Protein AF-A0A7R9YC75-F1 (afdb_monomer)

Organism: NCBI:txid172671

Mean predicted aligned error: 11.41 Å

Solvent-accessible surface area (backbone atoms only — not comparable to full-atom values): 13854 Å² total; per-residue (Å²): 70,78,26,67,82,47,51,76,66,57,47,52,54,54,51,49,48,48,62,76,51,27,69,40,56,27,63,79,40,77,77,60,88,86,66,50,81,88,77,42,82,48,92,84,70,52,75,66,56,63,73,49,74,64,83,88,73,60,71,90,67,61,84,71,58,90,50,95,50,34,89,79,36,66,93,61,52,53,49,60,47,50,30,39,30,56,47,51,96,89,59,60,51,40,61,25,49,51,52,44,51,65,68,44,66,83,43,87,59,48,78,44,65,35,40,37,30,36,39,41,81,79,41,74,63,54,53,52,43,44,70,63,32,94,57,49,88,35,50,44,78,34,59,56,78,41,79,75,55,93,96,41,34,50,52,49,58,51,41,45,54,51,51,37,54,51,49,44,50,52,52,51,51,50,50,52,53,45,53,72,41,49,67,42,74,78,46,64,79,86,72,53,53,77,90,74,46,67,93,64,69,90,83,53,74,60,71,68,39,54,51,52,52,51,40,55,56,28,51,78,67,77,38,86,76,75,96,79,82,132

Structure (mmCIF, N/CA/C/O backbone):
data_AF-A0A7R9YC75-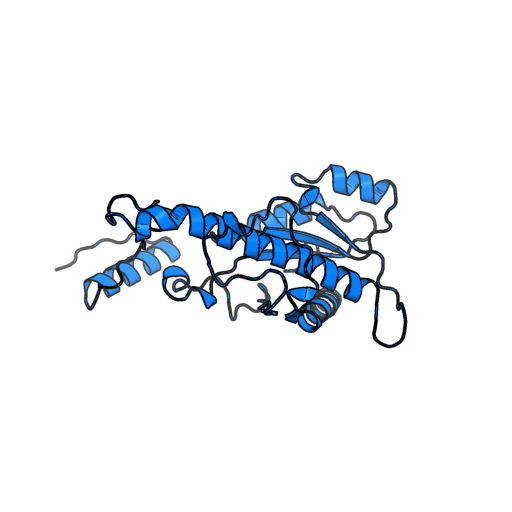F1
#
_entry.id   AF-A0A7R9YC75-F1
#
loop_
_atom_site.group_PDB
_atom_site.id
_atom_site.type_symbol
_atom_site.label_atom_id
_atom_site.label_alt_id
_atom_site.label_comp_id
_atom_site.label_asym_id
_atom_site.label_entity_id
_atom_site.label_seq_id
_atom_site.pdbx_PDB_ins_code
_atom_site.Cartn_x
_atom_site.Cartn_y
_atom_site.Cartn_z
_atom_site.occupancy
_atom_site.B_iso_or_equiv
_atom_site.auth_seq_id
_atom_site.auth_comp_id
_atom_site.auth_asym_id
_atom_site.auth_atom_id
_atom_site.pdbx_PDB_model_num
ATOM 1 N N . MET A 1 1 ? 1.457 -8.381 -5.055 1.00 90.75 1 MET A N 1
ATOM 2 C CA . MET A 1 1 ? 1.018 -9.241 -6.175 1.00 90.75 1 MET A CA 1
ATOM 3 C C . MET A 1 1 ? 1.609 -8.716 -7.475 1.00 90.75 1 MET A C 1
ATOM 5 O O . MET A 1 1 ? 1.699 -7.501 -7.605 1.00 90.75 1 MET A O 1
ATOM 9 N N . PRO A 1 2 ? 2.033 -9.576 -8.409 1.00 92.69 2 PRO A N 1
ATOM 10 C CA . PRO A 1 2 ? 2.518 -9.130 -9.712 1.00 92.69 2 PRO A CA 1
ATOM 11 C C . PRO A 1 2 ? 1.358 -8.679 -10.609 1.00 92.69 2 PRO A C 1
ATOM 13 O O . PRO A 1 2 ? 0.322 -9.349 -10.644 1.00 92.69 2 PRO A O 1
ATOM 16 N N . VAL A 1 3 ? 1.544 -7.574 -11.332 1.00 92.44 3 VAL A N 1
ATOM 17 C CA . VAL A 1 3 ? 0.601 -7.043 -12.336 1.00 92.44 3 VAL A CA 1
ATOM 18 C C . VAL A 1 3 ? 1.352 -6.629 -13.605 1.00 92.44 3 VAL A C 1
ATOM 20 O O . VAL A 1 3 ? 2.572 -6.441 -13.566 1.00 92.44 3 VAL A O 1
ATOM 23 N N . GLY A 1 4 ? 0.651 -6.546 -14.739 1.00 87.81 4 GLY A N 1
ATOM 24 C CA . GLY A 1 4 ? 1.214 -6.067 -16.013 1.00 87.81 4 GLY A CA 1
ATOM 25 C C . GLY A 1 4 ? 2.420 -6.867 -16.531 1.00 87.81 4 GLY A C 1
ATOM 26 O O . GLY A 1 4 ? 3.360 -6.309 -17.090 1.00 87.81 4 GLY A O 1
ATOM 27 N N . GLY A 1 5 ? 2.427 -8.188 -16.319 1.00 85.88 5 GLY A N 1
ATOM 28 C CA . GLY A 1 5 ? 3.396 -9.091 -16.958 1.00 85.88 5 GLY A CA 1
ATOM 29 C C . GLY A 1 5 ? 4.819 -9.086 -16.380 1.00 85.88 5 GLY A C 1
ATOM 30 O O . GLY A 1 5 ? 5.760 -9.500 -17.059 1.00 85.88 5 GLY A O 1
ATOM 31 N N . ILE A 1 6 ? 5.010 -8.651 -15.131 1.00 89.81 6 ILE A N 1
ATOM 32 C CA . ILE A 1 6 ? 6.310 -8.745 -14.447 1.00 89.81 6 ILE A CA 1
ATOM 33 C C . ILE A 1 6 ? 6.834 -10.195 -14.379 1.00 89.81 6 ILE A C 1
ATOM 35 O O . ILE A 1 6 ? 6.096 -11.142 -14.098 1.00 89.81 6 ILE A O 1
ATOM 39 N N . SER A 1 7 ? 8.143 -10.378 -14.596 1.00 90.75 7 SER A N 1
ATOM 40 C CA . SER A 1 7 ? 8.760 -11.704 -14.517 1.00 90.75 7 SER A CA 1
ATOM 41 C C . SER A 1 7 ? 8.740 -12.248 -13.074 1.00 90.75 7 SER A C 1
ATOM 43 O O . SER A 1 7 ? 8.963 -11.492 -12.124 1.00 90.75 7 SER A O 1
ATOM 45 N N . PRO A 1 8 ? 8.574 -13.569 -12.857 1.00 90.44 8 PRO A N 1
ATOM 46 C CA . PRO A 1 8 ? 8.603 -14.147 -11.508 1.00 90.44 8 PRO A CA 1
ATOM 47 C C . PRO A 1 8 ? 9.930 -13.939 -10.764 1.00 90.44 8 PRO A C 1
ATOM 49 O O . PRO A 1 8 ? 9.984 -14.034 -9.538 1.00 90.44 8 PRO A O 1
ATOM 52 N N . LYS A 1 9 ? 11.033 -13.719 -11.490 1.00 90.62 9 LYS A N 1
ATOM 53 C CA . LYS A 1 9 ? 12.342 -13.421 -10.898 1.00 90.62 9 LYS A CA 1
ATOM 54 C C . LYS A 1 9 ? 12.369 -11.996 -10.345 1.00 90.62 9 LYS A C 1
ATOM 56 O O . LYS A 1 9 ? 12.741 -11.820 -9.187 1.00 90.62 9 LYS A O 1
ATOM 61 N N . ASP A 1 10 ? 11.933 -11.021 -11.140 1.00 89.12 10 ASP A N 1
ATOM 62 C CA . ASP A 1 10 ? 11.900 -9.612 -10.734 1.00 89.12 10 ASP A CA 1
ATOM 63 C C . ASP A 1 10 ? 10.902 -9.404 -9.598 1.00 89.12 10 ASP A C 1
ATOM 65 O O . ASP A 1 10 ? 11.242 -8.807 -8.582 1.00 89.12 10 ASP A O 1
ATOM 69 N N . PHE A 1 11 ? 9.709 -9.999 -9.705 1.00 91.50 11 PHE A N 1
ATOM 70 C CA . PHE A 1 11 ? 8.708 -9.920 -8.646 1.00 91.50 11 PHE A CA 1
ATOM 71 C C . PHE A 1 11 ? 9.238 -10.456 -7.311 1.00 91.50 11 PHE A C 1
ATOM 73 O O . PHE A 1 11 ? 9.108 -9.784 -6.293 1.00 91.50 11 PHE A O 1
ATOM 80 N N . ARG A 1 12 ? 9.895 -11.627 -7.304 1.00 90.94 12 ARG A N 1
ATOM 81 C CA . ARG A 1 12 ? 10.494 -12.187 -6.079 1.00 90.94 12 ARG A CA 1
ATOM 82 C C . ARG A 1 12 ? 11.598 -11.302 -5.512 1.00 90.94 12 ARG A C 1
ATOM 84 O O . ARG A 1 12 ? 11.696 -11.183 -4.296 1.00 90.94 12 ARG A O 1
ATOM 91 N N . ARG A 1 13 ? 12.429 -10.699 -6.367 1.00 89.69 13 ARG A N 1
ATOM 92 C CA . ARG A 1 13 ? 13.453 -9.740 -5.932 1.00 89.69 13 ARG A CA 1
ATOM 93 C C . ARG A 1 13 ? 12.799 -8.552 -5.231 1.00 89.69 13 ARG A C 1
ATOM 95 O O . ARG A 1 13 ? 13.165 -8.261 -4.100 1.00 89.69 13 ARG A O 1
ATOM 102 N N . PHE A 1 14 ? 11.812 -7.926 -5.868 1.00 89.31 14 PHE A N 1
ATOM 103 C CA . PHE A 1 14 ? 11.127 -6.763 -5.310 1.00 89.31 14 PHE A CA 1
ATOM 104 C C . PHE A 1 14 ? 10.376 -7.111 -4.022 1.00 89.31 14 PHE A C 1
ATOM 106 O O . PHE A 1 14 ? 10.542 -6.420 -3.025 1.00 89.31 14 PHE A O 1
ATOM 113 N N . ALA A 1 15 ? 9.634 -8.221 -3.997 1.00 90.12 15 ALA A N 1
ATOM 114 C CA . ALA A 1 15 ? 8.928 -8.692 -2.806 1.00 90.12 15 ALA A CA 1
ATOM 115 C C . ALA A 1 15 ? 9.873 -8.882 -1.607 1.00 90.12 15 ALA A C 1
ATOM 117 O O . ALA A 1 15 ? 9.580 -8.382 -0.524 1.00 90.12 15 ALA A O 1
ATOM 118 N N . ARG A 1 16 ? 11.046 -9.503 -1.813 1.00 90.69 16 ARG A N 1
ATOM 119 C CA . ARG A 1 16 ? 12.064 -9.662 -0.759 1.00 90.69 16 ARG A CA 1
ATOM 120 C C . ARG A 1 16 ? 12.573 -8.329 -0.222 1.00 90.69 16 ARG A C 1
ATOM 122 O O . ARG A 1 16 ? 12.830 -8.223 0.974 1.00 90.69 16 ARG A O 1
ATOM 129 N N . THR A 1 17 ? 12.712 -7.314 -1.076 1.00 89.88 17 THR A N 1
ATOM 130 C CA . THR A 1 17 ? 13.089 -5.971 -0.623 1.00 89.88 17 THR A CA 1
ATOM 131 C C . THR A 1 17 ? 12.053 -5.426 0.359 1.00 89.88 17 THR A C 1
ATOM 133 O O . THR A 1 17 ? 12.435 -5.027 1.455 1.00 89.88 17 THR A O 1
ATOM 136 N N . TYR A 1 18 ? 10.755 -5.497 0.043 1.00 88.88 18 TYR A N 1
ATOM 137 C CA . TYR A 1 18 ? 9.695 -5.055 0.965 1.00 88.88 18 TYR A CA 1
ATOM 138 C C . TYR A 1 18 ? 9.626 -5.894 2.244 1.00 88.88 18 TYR A C 1
ATOM 140 O O . TYR A 1 18 ? 9.449 -5.345 3.329 1.00 88.88 18 TYR A O 1
ATOM 148 N N . GLU A 1 19 ? 9.812 -7.211 2.147 1.00 90.81 19 GLU A N 1
ATOM 149 C CA . GLU A 1 19 ? 9.877 -8.092 3.318 1.00 90.81 19 GLU A CA 1
ATOM 150 C C . GLU A 1 19 ? 11.029 -7.711 4.259 1.00 90.81 19 GLU A C 1
ATOM 152 O O . GLU A 1 19 ? 10.864 -7.737 5.478 1.00 90.81 19 GLU A O 1
ATOM 157 N N . SER A 1 20 ? 12.176 -7.294 3.711 1.00 91.19 20 SER A N 1
ATOM 158 C CA . SER A 1 20 ? 13.340 -6.887 4.508 1.00 91.19 20 SER A CA 1
ATOM 159 C C . SER A 1 20 ? 13.126 -5.600 5.315 1.00 91.19 20 SER A C 1
ATOM 161 O O . SER A 1 20 ? 13.821 -5.384 6.307 1.00 91.19 20 SER A O 1
ATOM 163 N N . VAL A 1 21 ? 12.145 -4.776 4.927 1.00 91.25 21 VAL A N 1
ATOM 164 C CA . VAL A 1 21 ? 11.790 -3.505 5.584 1.00 91.25 21 VAL A CA 1
ATOM 165 C C . VAL A 1 21 ? 10.384 -3.540 6.199 1.00 91.25 21 VAL A C 1
ATOM 167 O O . VAL A 1 21 ? 9.783 -2.512 6.492 1.00 91.25 21 VAL A O 1
ATOM 170 N N . ALA A 1 22 ? 9.844 -4.742 6.427 1.00 92.19 22 ALA A N 1
ATOM 171 C CA . ALA A 1 22 ? 8.493 -4.946 6.947 1.00 92.19 22 ALA A CA 1
ATOM 172 C C . ALA A 1 22 ? 8.294 -4.477 8.401 1.00 92.19 22 ALA A C 1
ATOM 174 O O . ALA A 1 22 ? 7.157 -4.341 8.851 1.00 92.19 22 ALA A O 1
ATOM 175 N N . ASN A 1 23 ? 9.380 -4.283 9.153 1.00 92.62 23 ASN A N 1
ATOM 176 C CA . ASN A 1 23 ? 9.348 -3.807 10.532 1.00 92.62 23 ASN A CA 1
ATOM 177 C C . ASN A 1 23 ? 9.703 -2.323 10.556 1.00 92.62 23 ASN A C 1
ATOM 179 O O . ASN A 1 23 ? 10.847 -1.968 10.287 1.00 92.62 23 ASN A O 1
ATOM 183 N N . LEU A 1 24 ? 8.735 -1.482 10.907 1.00 90.12 24 LEU A N 1
ATOM 184 C CA . LEU A 1 24 ? 8.914 -0.040 11.014 1.00 90.12 24 LEU A CA 1
ATOM 185 C C . LEU A 1 24 ? 8.787 0.401 12.469 1.00 90.12 24 LEU A C 1
ATOM 187 O O . LEU A 1 24 ? 7.820 0.055 13.156 1.00 90.12 24 LEU A O 1
ATOM 191 N N . GLU A 1 25 ? 9.731 1.215 12.924 1.00 87.19 25 GLU A N 1
ATOM 192 C CA . GLU A 1 25 ? 9.581 1.939 14.181 1.00 87.19 25 GLU A CA 1
ATOM 193 C C . GLU A 1 25 ? 8.636 3.126 13.986 1.00 87.19 25 GLU A C 1
ATOM 195 O O . GLU A 1 25 ? 8.754 3.887 13.023 1.00 87.19 25 GLU A O 1
ATOM 200 N N . LYS A 1 26 ? 7.702 3.332 14.921 1.00 83.44 26 LYS A N 1
ATOM 201 C CA . LYS A 1 26 ? 6.747 4.448 14.824 1.00 83.44 26 LYS A CA 1
ATOM 202 C C . LYS A 1 26 ? 7.412 5.820 14.935 1.00 83.44 26 LYS A C 1
ATOM 204 O O . LYS A 1 26 ? 6.889 6.786 14.392 1.00 83.44 26 LYS A O 1
ATOM 209 N N . SER A 1 27 ? 8.569 5.896 15.589 1.00 83.31 27 SER A N 1
ATOM 210 C CA . SER A 1 27 ? 9.419 7.091 15.666 1.00 83.31 27 SER A CA 1
ATOM 211 C C . SER A 1 27 ? 9.776 7.658 14.284 1.00 83.31 27 SER A C 1
ATOM 213 O O . SER A 1 27 ? 9.900 8.874 14.151 1.00 83.31 27 SER A O 1
ATOM 215 N N . GLY A 1 28 ? 9.902 6.797 13.268 1.00 80.69 28 GLY A N 1
ATOM 216 C CA . GLY A 1 28 ? 10.199 7.175 11.885 1.00 80.69 28 GLY A CA 1
ATOM 217 C C . GLY A 1 28 ? 8.971 7.492 11.027 1.00 80.69 28 GLY A C 1
ATOM 218 O O . GLY A 1 28 ? 9.126 7.908 9.881 1.00 80.69 28 GLY A O 1
ATOM 219 N N . LEU A 1 29 ? 7.750 7.307 11.543 1.00 87.75 29 LEU A N 1
ATOM 220 C CA . LEU A 1 29 ? 6.526 7.598 10.797 1.00 87.75 29 LEU A CA 1
ATOM 221 C C . LEU A 1 29 ? 6.180 9.084 10.880 1.00 87.75 29 LEU A C 1
ATOM 223 O O . LEU A 1 29 ? 6.112 9.670 11.964 1.00 87.75 29 LEU A O 1
ATOM 227 N N . LEU A 1 30 ? 5.857 9.682 9.733 1.00 86.38 30 LEU A N 1
ATOM 228 C CA . LEU A 1 30 ? 5.342 11.044 9.700 1.00 86.38 30 LEU A CA 1
ATOM 229 C C . LEU A 1 30 ? 3.970 11.088 10.380 1.00 86.38 30 LEU A C 1
ATOM 231 O O . LEU A 1 30 ? 3.048 10.366 9.994 1.00 86.38 30 LEU A O 1
ATOM 235 N N . ARG A 1 31 ? 3.841 11.941 11.401 1.00 88.38 31 ARG A N 1
ATOM 236 C CA . ARG A 1 31 ? 2.562 12.213 12.057 1.00 88.38 31 ARG A CA 1
ATOM 237 C C . ARG A 1 31 ? 1.703 13.098 11.150 1.00 88.38 31 ARG A C 1
ATOM 239 O O . ARG A 1 31 ? 2.153 14.204 10.845 1.00 88.38 31 ARG A O 1
ATOM 246 N N . PRO A 1 32 ? 0.489 12.668 10.772 1.00 88.62 32 PRO A N 1
ATOM 247 C CA . PRO A 1 32 ? -0.417 13.496 9.982 1.00 88.62 32 PRO A CA 1
ATOM 248 C C . PRO A 1 32 ? -0.766 14.802 10.697 1.00 88.62 32 PRO A C 1
ATOM 250 O O . PRO A 1 32 ? -0.814 14.846 11.930 1.00 88.62 32 PRO A O 1
ATOM 253 N N . ALA A 1 33 ? -1.008 15.866 9.933 1.00 87.19 33 ALA A N 1
ATOM 254 C CA . ALA A 1 33 ? -1.338 17.179 10.491 1.00 87.19 33 ALA A CA 1
ATOM 255 C C . ALA A 1 33 ? -2.713 17.171 11.179 1.00 87.19 33 ALA A C 1
ATOM 257 O O . ALA A 1 33 ? -2.916 17.833 12.191 1.00 87.19 33 ALA A O 1
ATOM 258 N N . GLU A 1 34 ? -3.627 16.363 10.652 1.00 84.81 34 GLU A N 1
ATOM 259 C CA . GLU A 1 34 ? -4.973 16.114 11.153 1.00 84.81 34 GLU A CA 1
ATOM 260 C C . GLU A 1 34 ? -5.012 15.248 12.425 1.00 84.81 34 GLU A C 1
ATOM 262 O O . GLU A 1 34 ? -6.069 15.102 13.040 1.00 84.81 34 GLU A O 1
ATOM 267 N N . PHE A 1 35 ? -3.886 14.659 12.845 1.00 86.44 35 PHE A N 1
ATOM 268 C CA . PHE A 1 35 ? -3.841 13.900 14.091 1.00 86.44 35 PHE A CA 1
ATOM 269 C C . PHE A 1 35 ? -3.772 14.840 15.301 1.00 86.44 35 PHE A C 1
ATOM 271 O O . PHE A 1 35 ? -2.774 15.527 15.536 1.00 86.44 35 PHE A O 1
ATOM 278 N N . SER A 1 36 ? -4.808 14.774 16.133 1.00 84.56 36 SER A N 1
ATOM 279 C CA . SER A 1 36 ? -4.881 15.418 17.443 1.00 84.56 36 SER A CA 1
ATOM 280 C C . SER A 1 36 ? -4.847 14.362 18.545 1.00 84.56 36 SER A C 1
ATOM 282 O O . SER A 1 36 ? -5.646 13.424 18.550 1.00 84.56 36 SER A O 1
ATOM 284 N N . ALA A 1 37 ? -3.920 14.519 19.495 1.00 83.50 37 ALA A N 1
ATOM 285 C CA . ALA A 1 37 ? -3.822 13.633 20.656 1.00 83.50 37 ALA A CA 1
ATOM 286 C C . ALA A 1 37 ? -5.039 13.763 21.586 1.00 83.50 37 ALA A C 1
ATOM 288 O O . ALA A 1 37 ? -5.410 12.788 22.226 1.00 83.50 37 ALA A O 1
ATOM 289 N N . GLN A 1 38 ? -5.668 14.943 21.629 1.00 82.00 38 GLN A N 1
ATOM 290 C CA . GLN A 1 38 ? -6.870 15.193 22.432 1.00 82.00 38 GLN A CA 1
ATOM 291 C C . GLN A 1 38 ? -8.087 14.451 21.877 1.00 82.00 38 GLN A C 1
ATOM 293 O O . GLN A 1 38 ? -8.937 14.012 22.640 1.00 82.00 38 GLN A O 1
ATOM 298 N N . ASP A 1 39 ? -8.131 14.257 20.558 1.00 79.25 39 ASP A N 1
ATOM 299 C CA . ASP A 1 39 ? -9.225 13.555 19.891 1.00 79.25 39 ASP A CA 1
ATOM 300 C C . ASP A 1 39 ? -8.938 12.058 19.720 1.00 79.25 39 ASP A C 1
ATOM 302 O O . ASP A 1 39 ? -9.687 11.366 19.032 1.00 79.25 39 ASP A O 1
ATOM 306 N N . CYS A 1 40 ? -7.826 11.548 20.251 1.00 81.88 40 CYS A N 1
ATOM 307 C CA . CYS A 1 40 ? -7.447 10.148 20.111 1.00 81.88 40 CYS A CA 1
ATOM 308 C C . CYS A 1 40 ? -8.321 9.270 21.027 1.00 81.88 40 CYS A C 1
ATOM 310 O O . CYS A 1 40 ? -8.319 9.488 22.234 1.00 81.88 40 CYS A O 1
ATOM 312 N N . PRO A 1 41 ? -9.004 8.229 20.510 1.00 81.31 41 PRO A N 1
ATOM 313 C CA . PRO A 1 41 ? -9.843 7.343 21.326 1.00 81.31 41 PRO A CA 1
ATOM 314 C C . PRO A 1 41 ? -9.028 6.416 22.245 1.00 81.31 41 PRO A C 1
ATOM 316 O O . PRO A 1 41 ? -9.593 5.625 22.991 1.00 81.31 41 PRO A O 1
ATOM 319 N N . LEU A 1 42 ? -7.697 6.464 22.156 1.00 84.31 42 LEU A N 1
ATOM 320 C CA . LEU A 1 42 ? -6.775 5.661 22.946 1.00 84.31 42 LEU A CA 1
ATOM 321 C C . LEU A 1 42 ? -5.911 6.589 23.800 1.00 84.31 42 LEU A C 1
ATOM 323 O O . LEU A 1 42 ? -4.998 7.231 23.277 1.00 84.31 42 LEU A O 1
ATOM 327 N N . GLU A 1 43 ? -6.158 6.607 25.109 1.00 80.88 43 GLU A N 1
ATOM 328 C CA . GLU A 1 43 ? -5.450 7.470 26.070 1.00 80.88 43 GLU A CA 1
ATOM 329 C C . GLU A 1 43 ? -3.931 7.247 26.078 1.00 80.88 43 GLU A C 1
ATOM 331 O O . GLU A 1 43 ? -3.148 8.172 26.280 1.00 80.88 43 GLU A O 1
ATOM 336 N N . THR A 1 44 ? -3.495 6.012 25.827 1.00 83.88 44 THR A N 1
ATOM 337 C CA . THR A 1 44 ? -2.082 5.610 25.870 1.00 83.88 44 THR A CA 1
ATOM 338 C C . THR A 1 44 ? -1.414 5.589 24.497 1.00 83.88 44 THR A C 1
ATOM 340 O O . THR A 1 44 ? -0.233 5.247 24.379 1.00 83.88 44 THR A O 1
ATOM 343 N N . PHE A 1 45 ? -2.138 5.941 23.430 1.00 87.06 45 PHE A N 1
ATOM 344 C CA . PHE A 1 45 ? -1.568 5.918 22.093 1.00 87.06 45 PHE A CA 1
ATOM 345 C C . PHE A 1 45 ? -0.589 7.081 21.896 1.00 87.06 45 PHE A C 1
ATOM 347 O O . PHE A 1 45 ? -0.926 8.256 22.012 1.00 87.06 45 PHE A O 1
ATOM 354 N N . SER A 1 46 ? 0.641 6.741 21.516 1.00 85.44 46 SER A N 1
ATOM 355 C CA . SER A 1 46 ? 1.689 7.700 21.173 1.00 85.44 46 SER A CA 1
ATOM 356 C C . SER A 1 46 ? 2.130 7.502 19.733 1.00 85.44 46 SER A C 1
ATOM 358 O O . SER A 1 46 ? 2.448 6.385 19.330 1.00 85.44 46 SER A O 1
ATOM 360 N N . TRP A 1 47 ? 2.221 8.581 18.954 1.00 85.56 47 TRP A N 1
ATOM 361 C CA . TRP A 1 47 ? 2.793 8.514 17.603 1.00 85.56 47 TRP A CA 1
ATOM 362 C C . TRP A 1 47 ? 4.311 8.275 17.616 1.00 85.56 47 TRP A C 1
ATOM 364 O O . TRP A 1 47 ? 4.875 7.852 16.619 1.00 85.56 47 TRP A O 1
ATOM 374 N N . ARG A 1 48 ? 4.983 8.524 18.749 1.00 84.75 48 ARG A N 1
ATOM 375 C CA . ARG A 1 48 ? 6.450 8.477 18.863 1.00 84.75 48 ARG A CA 1
ATOM 376 C C . ARG A 1 48 ? 7.001 7.143 19.365 1.00 84.75 48 ARG A C 1
ATOM 378 O O . ARG A 1 48 ? 8.214 6.980 19.397 1.00 84.75 48 ARG A O 1
ATOM 385 N N . SER A 1 49 ? 6.145 6.215 19.788 1.00 85.00 49 SER A N 1
ATOM 386 C CA . SER A 1 49 ? 6.576 4.938 20.363 1.00 85.00 49 SER A CA 1
ATOM 387 C C . SER A 1 49 ? 5.783 3.746 19.832 1.00 85.00 49 SER A C 1
ATOM 389 O O . SER A 1 49 ? 4.615 3.858 19.439 1.00 85.00 49 SER A O 1
ATOM 391 N N . GLY A 1 50 ? 6.445 2.588 19.839 1.00 87.62 50 GLY A N 1
ATOM 392 C CA . GLY A 1 50 ? 5.932 1.317 19.335 1.00 87.62 50 GLY A CA 1
ATOM 393 C C . GLY A 1 50 ? 6.419 0.992 17.924 1.00 87.62 50 GLY A C 1
ATOM 394 O O . GLY A 1 50 ? 7.180 1.746 17.324 1.00 87.62 50 GLY A O 1
ATOM 395 N N . ASN A 1 51 ? 5.947 -0.138 17.402 1.00 88.62 51 ASN A N 1
ATOM 396 C CA . ASN A 1 51 ? 6.366 -0.684 16.115 1.00 88.62 51 ASN A CA 1
ATOM 397 C C . ASN A 1 51 ? 5.149 -1.065 15.273 1.00 88.62 51 ASN A C 1
ATOM 399 O O . ASN A 1 51 ? 4.129 -1.499 15.813 1.00 88.62 51 ASN A O 1
ATOM 403 N N . VAL A 1 52 ? 5.279 -0.943 13.956 1.00 90.31 52 VAL A N 1
ATOM 404 C CA . VAL A 1 52 ? 4.339 -1.492 12.977 1.00 90.31 52 VAL A CA 1
ATOM 405 C C . VAL A 1 52 ? 5.056 -2.597 12.220 1.00 90.31 52 VAL A C 1
ATOM 407 O O . VAL A 1 52 ? 6.141 -2.390 11.682 1.00 90.31 52 VAL A O 1
ATOM 410 N N . ARG A 1 53 ? 4.452 -3.784 12.185 1.00 92.31 53 ARG A N 1
ATOM 411 C CA . ARG A 1 53 ? 4.967 -4.930 11.437 1.00 92.31 53 ARG A CA 1
ATOM 412 C C . ARG A 1 53 ? 3.992 -5.288 10.329 1.00 92.31 53 ARG A C 1
ATOM 414 O O . ARG A 1 53 ? 2.836 -5.604 10.600 1.00 92.31 53 ARG A O 1
ATOM 421 N N . PHE A 1 54 ? 4.477 -5.282 9.096 1.00 91.69 54 PHE A N 1
ATOM 422 C CA . PHE A 1 54 ? 3.744 -5.800 7.952 1.00 91.69 54 PHE A CA 1
ATOM 423 C C . PHE A 1 54 ? 3.927 -7.311 7.839 1.00 91.69 54 PHE A C 1
ATOM 425 O O . PHE A 1 54 ? 5.038 -7.834 7.916 1.00 91.69 54 PHE A O 1
ATOM 432 N N . HIS A 1 55 ? 2.820 -8.010 7.616 1.00 90.06 55 HIS A N 1
ATOM 433 C CA . HIS A 1 55 ? 2.813 -9.418 7.247 1.00 90.06 55 HIS A CA 1
ATOM 434 C C . HIS A 1 55 ? 2.356 -9.524 5.796 1.00 90.06 55 HIS A C 1
ATOM 436 O O . HIS A 1 55 ? 1.177 -9.351 5.491 1.00 90.06 55 HIS A O 1
ATOM 442 N N . PHE A 1 56 ? 3.305 -9.756 4.891 1.00 88.75 56 PHE A N 1
ATOM 443 C CA . PHE A 1 56 ? 3.011 -9.881 3.469 1.00 88.75 56 PHE A CA 1
ATOM 444 C C . PHE A 1 56 ? 2.531 -11.291 3.132 1.00 88.75 56 PHE A C 1
ATOM 446 O O . PHE A 1 56 ? 3.046 -12.285 3.641 1.00 88.75 56 PHE A O 1
ATOM 453 N N . VAL A 1 57 ? 1.549 -11.365 2.237 1.00 85.75 57 VAL A N 1
ATOM 454 C CA . VAL A 1 57 ? 1.059 -12.617 1.663 1.00 85.75 57 VAL A CA 1
ATOM 455 C C . VAL A 1 57 ? 1.192 -12.512 0.152 1.00 85.75 57 VAL A C 1
ATOM 457 O O . VAL A 1 57 ? 0.638 -11.604 -0.471 1.00 85.75 57 VAL A O 1
ATOM 460 N N . ASP A 1 58 ? 1.924 -13.447 -0.447 1.00 82.62 58 ASP A N 1
ATOM 461 C CA . ASP A 1 58 ? 1.951 -13.575 -1.898 1.00 82.62 58 ASP A CA 1
ATOM 462 C C . ASP A 1 58 ? 0.673 -14.274 -2.376 1.00 82.62 58 ASP A C 1
ATOM 464 O O . ASP A 1 58 ? 0.436 -15.449 -2.084 1.00 82.62 58 ASP A O 1
ATOM 468 N N . VAL A 1 59 ? -0.140 -13.543 -3.138 1.00 72.56 59 VAL A N 1
ATOM 469 C CA . VAL A 1 59 ? -1.398 -14.030 -3.720 1.00 72.56 59 VAL A CA 1
ATOM 470 C C . VAL A 1 59 ? -1.166 -15.246 -4.620 1.00 72.56 59 VAL A C 1
ATOM 472 O O . VAL A 1 59 ? -2.009 -16.136 -4.667 1.00 72.56 59 VAL A O 1
ATOM 475 N N . ASN A 1 60 ? -0.009 -15.339 -5.280 1.00 70.00 60 ASN A N 1
ATOM 476 C CA . ASN A 1 60 ? 0.297 -16.472 -6.153 1.00 70.00 60 ASN A CA 1
ATOM 477 C C . ASN A 1 60 ? 0.648 -17.747 -5.386 1.00 70.00 60 ASN A C 1
ATOM 479 O O . ASN A 1 60 ? 0.583 -18.834 -5.956 1.00 70.00 60 ASN A O 1
ATOM 483 N N . ASN A 1 61 ? 1.026 -17.634 -4.111 1.00 63.34 61 ASN A N 1
ATOM 484 C CA . ASN A 1 61 ? 1.523 -18.767 -3.340 1.00 63.34 61 ASN A CA 1
ATOM 485 C C . ASN A 1 61 ? 0.444 -19.429 -2.464 1.00 63.34 61 ASN A C 1
ATOM 487 O O . ASN A 1 61 ? 0.767 -20.316 -1.684 1.00 63.34 61 ASN A O 1
ATOM 491 N N . ASN A 1 62 ? -0.829 -19.019 -2.608 1.00 52.94 62 ASN A N 1
ATOM 492 C CA . ASN A 1 62 ? -2.077 -19.645 -2.122 1.00 52.94 62 ASN A CA 1
ATOM 493 C C . ASN A 1 62 ? -2.168 -20.106 -0.647 1.00 52.94 62 ASN A C 1
ATOM 495 O O . ASN A 1 62 ? -3.231 -20.543 -0.215 1.00 52.94 62 ASN A O 1
ATOM 499 N N . ALA A 1 63 ? -1.121 -19.968 0.164 1.00 47.81 63 ALA A N 1
ATOM 500 C CA . ALA A 1 63 ? -1.078 -20.460 1.539 1.00 47.81 63 ALA A CA 1
ATOM 501 C C . ALA A 1 63 ? -1.830 -19.554 2.536 1.00 47.81 63 ALA A C 1
ATOM 503 O O . ALA A 1 63 ? -2.096 -19.968 3.661 1.00 47.81 63 ALA A O 1
ATOM 504 N N . GLY A 1 64 ? -2.203 -18.336 2.125 1.00 47.88 64 GLY A N 1
ATOM 505 C CA . GLY A 1 64 ? -2.913 -17.358 2.961 1.00 47.88 64 GLY A CA 1
ATOM 506 C C . GLY A 1 64 ? -4.102 -16.678 2.278 1.00 47.88 64 GLY A C 1
ATOM 507 O O . GLY A 1 64 ? -4.569 -15.654 2.767 1.00 47.88 64 GLY A O 1
ATOM 508 N N . GLY A 1 65 ? -4.571 -17.202 1.138 1.00 55.09 65 GLY A N 1
ATOM 509 C CA . GLY A 1 65 ? -5.719 -16.647 0.415 1.00 55.09 65 GLY A CA 1
ATOM 510 C C . GLY A 1 65 ? -7.001 -16.691 1.250 1.00 55.09 65 GLY A C 1
ATOM 511 O O . GLY A 1 65 ? -7.158 -17.609 2.054 1.00 55.09 65 GLY A O 1
ATOM 512 N N . LEU A 1 66 ? -7.871 -15.685 1.049 1.00 57.59 66 LEU A N 1
ATOM 513 C CA . LEU A 1 66 ? -9.223 -15.489 1.608 1.00 57.59 66 LEU A CA 1
ATOM 514 C C . LEU A 1 66 ? -9.742 -16.693 2.397 1.00 57.59 66 LEU A C 1
ATOM 516 O O . LEU A 1 66 ? -10.527 -17.504 1.903 1.00 57.59 66 LEU A O 1
ATOM 520 N N . SER A 1 67 ? -9.282 -16.839 3.639 1.00 57.97 67 SER A N 1
ATOM 521 C CA . SER A 1 67 ? -9.826 -17.891 4.478 1.00 57.97 67 SER A CA 1
ATOM 522 C C . SER A 1 67 ? -11.235 -17.445 4.847 1.00 57.97 67 SER A C 1
ATOM 524 O O . SER A 1 67 ? -11.407 -16.333 5.344 1.00 57.97 67 SER A O 1
ATOM 526 N N . GLY A 1 68 ? -12.242 -18.304 4.667 1.00 60.28 68 GLY A N 1
ATOM 527 C CA . GLY A 1 68 ? -13.610 -18.032 5.142 1.00 60.28 68 GLY A CA 1
ATOM 528 C C . GLY A 1 68 ? -13.716 -17.842 6.665 1.00 60.28 68 GLY A C 1
ATOM 529 O O . GLY A 1 68 ? -14.808 -17.661 7.185 1.00 60.28 68 GLY A O 1
ATOM 530 N N . TRP A 1 69 ? -12.580 -17.909 7.367 1.00 60.81 69 TRP A N 1
ATOM 531 C CA . TRP A 1 69 ? -12.396 -17.620 8.781 1.00 60.81 69 TRP A CA 1
ATOM 532 C C . TRP A 1 69 ? -11.937 -16.185 9.058 1.00 60.81 69 TRP A C 1
ATOM 534 O O . TRP A 1 69 ? -11.711 -15.859 10.217 1.00 60.81 69 TRP A O 1
ATOM 544 N N . GLY A 1 70 ? -11.786 -15.332 8.038 1.00 61.97 70 GLY A N 1
ATOM 545 C CA . GLY A 1 70 ? -11.390 -13.931 8.217 1.00 61.97 70 GLY A CA 1
ATOM 546 C C . GLY A 1 70 ? -12.295 -13.169 9.191 1.00 61.97 70 GLY A C 1
ATOM 547 O O . GLY A 1 70 ? -11.802 -12.314 9.917 1.00 61.97 70 GLY A O 1
ATOM 548 N N . ASP A 1 71 ? -13.574 -13.546 9.280 1.00 63.12 71 ASP A N 1
ATOM 549 C CA . ASP A 1 71 ? -14.552 -12.986 10.228 1.00 63.12 71 ASP A CA 1
ATOM 550 C C . ASP A 1 71 ? -14.245 -13.355 11.694 1.00 63.12 71 ASP A C 1
ATOM 552 O O . ASP A 1 71 ? -14.616 -12.632 12.611 1.00 63.12 71 ASP A O 1
ATOM 556 N N . PHE A 1 72 ? -13.546 -14.471 11.923 1.00 62.03 72 PHE A N 1
ATOM 557 C CA . PHE A 1 72 ? -13.217 -15.000 13.255 1.00 62.03 72 PHE A CA 1
ATOM 558 C C . PHE A 1 72 ? -11.746 -14.794 13.631 1.00 62.03 72 P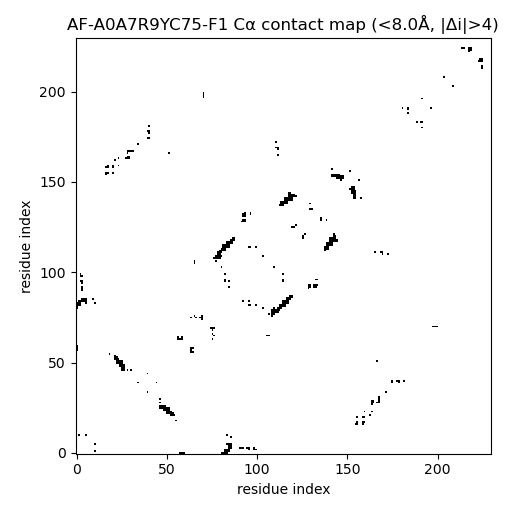HE A C 1
ATOM 560 O O . PHE A 1 72 ? -11.373 -14.855 14.800 1.00 62.03 72 PHE A O 1
ATOM 567 N N . GLN A 1 73 ? -10.883 -14.592 12.636 1.00 72.25 73 GLN A N 1
ATOM 568 C CA . GLN A 1 73 ? -9.443 -14.453 12.794 1.00 72.25 73 GLN A CA 1
ATOM 569 C C . GLN A 1 73 ? -8.989 -13.165 12.115 1.00 72.25 73 GLN A C 1
ATOM 571 O O . GLN A 1 73 ? -8.487 -13.188 10.992 1.00 72.25 73 GLN A O 1
ATOM 576 N N . ALA A 1 74 ? -9.131 -12.045 12.830 1.00 70.69 74 ALA A N 1
ATOM 577 C CA . ALA A 1 74 ? -8.762 -10.715 12.342 1.00 70.69 74 ALA A CA 1
ATOM 578 C C . ALA A 1 74 ? -7.326 -10.661 11.781 1.00 70.69 74 ALA A C 1
ATOM 580 O O . ALA A 1 74 ? -7.089 -10.047 10.750 1.00 70.69 74 ALA A O 1
ATOM 581 N N . HIS A 1 75 ? -6.382 -11.404 12.374 1.00 73.19 75 HIS A N 1
ATOM 582 C CA . HIS A 1 75 ? -4.991 -11.490 11.899 1.00 73.19 75 HIS A CA 1
ATOM 583 C C . HIS A 1 75 ? -4.823 -12.109 10.495 1.00 73.19 75 HIS A C 1
ATOM 585 O O . HIS A 1 75 ? -3.730 -12.063 9.938 1.00 73.19 75 HIS A O 1
ATOM 591 N N . ARG A 1 76 ? -5.871 -12.725 9.932 1.00 74.50 76 ARG A N 1
ATOM 592 C CA . ARG A 1 76 ? -5.889 -13.274 8.565 1.00 74.50 76 ARG A CA 1
ATOM 593 C C . ARG A 1 76 ? -6.552 -12.346 7.555 1.00 74.50 76 ARG A C 1
ATOM 595 O O . ARG A 1 76 ? -6.614 -12.686 6.374 1.00 74.50 76 ARG A O 1
ATOM 602 N N . GLN A 1 77 ? -7.089 -11.214 7.999 1.00 81.50 77 GLN A N 1
ATOM 603 C CA . GLN A 1 77 ? -7.688 -10.242 7.102 1.00 81.50 77 GLN A CA 1
ATOM 604 C C . GLN A 1 77 ? -6.594 -9.485 6.346 1.00 81.50 77 GLN A C 1
ATOM 606 O O . GLN A 1 77 ? -5.583 -9.064 6.904 1.00 81.50 77 GLN A O 1
ATOM 611 N N . VAL A 1 78 ? -6.804 -9.315 5.043 1.00 86.62 78 VAL A N 1
ATOM 612 C CA . VAL A 1 78 ? -5.916 -8.518 4.198 1.00 86.62 78 VAL A CA 1
ATOM 613 C C . VAL A 1 78 ? -6.393 -7.073 4.246 1.00 86.62 78 VAL A C 1
ATOM 615 O O . VAL A 1 78 ? -7.468 -6.762 3.739 1.00 86.62 78 VAL A O 1
ATOM 618 N N . HIS A 1 79 ? -5.588 -6.203 4.853 1.00 89.19 79 HIS A N 1
ATOM 619 C CA . HIS A 1 79 ? -5.914 -4.782 5.009 1.00 89.19 79 HIS A CA 1
ATOM 620 C C . HIS A 1 79 ? -5.360 -3.901 3.884 1.00 89.19 79 HIS A C 1
ATOM 622 O O . HIS A 1 79 ? -5.852 -2.797 3.656 1.00 89.19 79 HIS A O 1
ATOM 628 N N . GLY A 1 80 ? -4.359 -4.383 3.148 1.00 92.25 80 GLY A N 1
ATOM 629 C CA . GLY A 1 80 ? -3.725 -3.638 2.069 1.00 92.25 80 GLY A CA 1
ATOM 630 C C . GLY A 1 80 ? -3.374 -4.504 0.877 1.00 92.25 80 GLY A C 1
ATOM 631 O O . GLY A 1 80 ? -3.137 -5.703 1.018 1.00 92.25 80 GLY A O 1
ATOM 632 N N . ALA A 1 81 ? -3.290 -3.878 -0.290 1.00 93.44 81 ALA A N 1
ATOM 633 C CA . ALA A 1 81 ? -2.798 -4.518 -1.497 1.00 93.44 81 ALA A CA 1
ATOM 634 C C . ALA A 1 81 ? -1.735 -3.674 -2.187 1.00 93.44 81 ALA A C 1
ATOM 636 O O . ALA A 1 81 ? -1.887 -2.470 -2.375 1.00 93.44 81 ALA A O 1
ATOM 637 N N . ILE A 1 82 ? -0.675 -4.361 -2.601 1.00 94.50 82 ILE A N 1
ATOM 638 C CA . ILE A 1 82 ? 0.420 -3.800 -3.379 1.00 94.50 82 ILE A CA 1
ATOM 639 C C . ILE A 1 82 ? 0.469 -4.567 -4.699 1.00 94.50 82 ILE A C 1
ATOM 641 O O . ILE A 1 82 ? 0.796 -5.760 -4.714 1.00 94.50 82 ILE A O 1
ATOM 645 N N . GLY A 1 83 ? 0.113 -3.906 -5.795 1.00 94.75 83 GLY A N 1
ATOM 646 C CA . GLY A 1 83 ? 0.404 -4.354 -7.152 1.00 94.75 83 GLY A CA 1
ATOM 647 C C . GLY A 1 83 ? 1.828 -3.957 -7.514 1.00 94.75 83 GLY A C 1
ATOM 648 O O . GLY A 1 83 ? 2.223 -2.830 -7.258 1.00 94.75 83 GLY A O 1
ATOM 649 N N . VAL A 1 84 ? 2.608 -4.876 -8.071 1.00 94.00 84 VAL A N 1
ATOM 650 C CA . VAL A 1 84 ? 3.983 -4.614 -8.506 1.00 94.00 84 VAL A CA 1
ATOM 651 C C . VAL A 1 84 ? 4.041 -4.738 -10.020 1.00 94.00 84 VAL A C 1
ATOM 653 O O . VAL A 1 84 ? 3.852 -5.832 -10.557 1.00 94.00 84 VAL A O 1
ATOM 656 N N . LEU A 1 85 ? 4.309 -3.613 -10.672 1.00 93.62 85 LEU A N 1
ATOM 657 C CA . LEU A 1 85 ? 4.497 -3.450 -12.104 1.00 93.62 85 LEU A CA 1
ATOM 658 C C . LEU A 1 85 ? 5.976 -3.165 -12.380 1.00 93.62 85 LEU A C 1
ATOM 660 O O . LEU A 1 85 ? 6.582 -2.327 -11.718 1.00 93.62 85 LEU A O 1
ATOM 664 N N . HIS A 1 86 ? 6.564 -3.842 -13.363 1.00 91.75 86 HIS A N 1
ATOM 665 C CA . HIS A 1 86 ? 7.895 -3.495 -13.865 1.00 91.75 86 HIS A CA 1
ATOM 666 C C . HIS A 1 86 ? 7.719 -2.665 -15.137 1.00 91.75 86 HIS A C 1
ATOM 668 O O . HIS A 1 86 ? 7.349 -3.212 -16.174 1.00 91.75 86 HIS A O 1
ATOM 674 N N . ALA A 1 87 ? 7.966 -1.359 -15.045 1.00 88.44 87 ALA A N 1
ATOM 675 C CA . ALA A 1 87 ? 7.829 -0.434 -16.158 1.00 88.44 87 ALA A CA 1
ATOM 676 C C . ALA A 1 87 ? 8.889 -0.708 -17.228 1.00 88.44 87 ALA A C 1
ATOM 678 O O . ALA A 1 87 ? 10.094 -0.664 -16.985 1.00 88.44 87 ALA A O 1
ATOM 679 N N . LYS A 1 88 ? 8.416 -0.993 -18.435 1.00 83.75 88 LYS A N 1
ATOM 680 C CA . LYS A 1 88 ? 9.195 -1.074 -19.672 1.00 83.75 88 LYS A CA 1
ATOM 681 C C . LYS A 1 88 ? 8.507 -0.223 -20.737 1.00 83.75 88 LYS A C 1
ATOM 683 O O . LYS A 1 88 ? 7.331 0.112 -20.597 1.00 83.75 88 LYS A O 1
ATOM 688 N N . ALA A 1 89 ? 9.205 0.100 -21.821 1.00 76.69 89 ALA A N 1
ATOM 689 C CA . ALA A 1 89 ? 8.595 0.821 -22.937 1.00 76.69 89 ALA A CA 1
ATOM 690 C C . ALA A 1 89 ? 7.313 0.108 -23.420 1.00 76.69 89 ALA A C 1
ATOM 692 O O . ALA A 1 89 ? 7.351 -1.087 -23.708 1.00 76.69 89 ALA A O 1
ATOM 693 N N . GLY A 1 90 ? 6.194 0.840 -23.482 1.00 74.81 90 GLY A N 1
ATOM 694 C CA . GLY A 1 90 ? 4.887 0.306 -23.890 1.00 74.81 90 GLY A CA 1
ATOM 695 C C . GLY A 1 90 ? 4.134 -0.485 -22.814 1.00 74.81 90 GLY A C 1
ATOM 696 O O . GLY A 1 90 ? 3.198 -1.206 -23.142 1.00 74.81 90 GLY A O 1
ATOM 697 N N . THR A 1 91 ? 4.539 -0.398 -21.544 1.00 83.62 91 THR A N 1
ATOM 698 C CA . THR A 1 91 ? 3.767 -0.993 -20.441 1.00 83.62 91 THR A CA 1
ATOM 699 C C . THR A 1 91 ? 2.505 -0.171 -20.203 1.00 83.62 91 THR A C 1
ATOM 701 O O . THR A 1 91 ? 2.631 0.996 -19.860 1.00 83.62 91 THR A O 1
ATOM 704 N N . ALA A 1 92 ? 1.325 -0.780 -20.323 1.00 88.12 92 ALA A N 1
ATOM 705 C CA . ALA A 1 92 ? 0.047 -0.121 -20.057 1.00 88.12 92 ALA A CA 1
ATOM 706 C C . ALA A 1 92 ? -0.229 -0.061 -18.546 1.00 88.12 92 ALA A C 1
ATOM 708 O O . ALA A 1 92 ? -0.528 -1.082 -17.914 1.00 88.12 92 ALA A O 1
ATOM 709 N N . TRP A 1 93 ? -0.095 1.120 -17.937 1.00 92.12 93 TRP A N 1
ATOM 710 C CA . TRP A 1 93 ? -0.261 1.248 -16.481 1.00 92.12 93 TRP A CA 1
ATOM 711 C C . TRP A 1 93 ? -1.727 1.143 -16.069 1.00 92.12 93 TRP A C 1
ATOM 713 O O . TRP A 1 93 ? -2.028 0.561 -15.026 1.00 92.12 93 TRP A O 1
ATOM 723 N N . GLU A 1 94 ? -2.631 1.647 -16.908 1.00 93.88 94 GLU A N 1
ATOM 724 C CA . GLU A 1 94 ? -4.074 1.577 -16.687 1.00 93.88 94 GLU A CA 1
ATOM 725 C C . GLU A 1 94 ? -4.552 0.121 -16.590 1.00 93.88 94 GLU A C 1
ATOM 727 O O . GLU A 1 94 ? -5.238 -0.249 -15.638 1.00 93.88 94 GLU A O 1
ATOM 732 N N . GLU A 1 95 ? -4.116 -0.747 -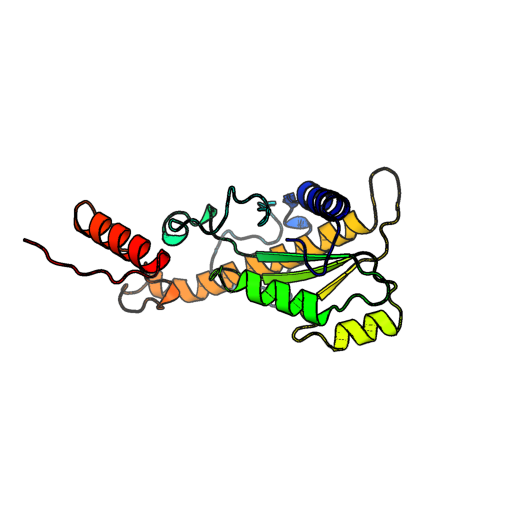17.506 1.00 94.06 95 GLU A N 1
ATOM 733 C CA . GLU A 1 95 ? -4.460 -2.173 -17.471 1.00 94.06 95 GLU A CA 1
ATOM 734 C C . GLU A 1 95 ? -3.954 -2.850 -16.189 1.00 94.06 95 GLU A C 1
ATOM 736 O O . GLU A 1 95 ? -4.660 -3.662 -15.585 1.00 94.06 95 GLU A O 1
ATOM 741 N N . ALA A 1 96 ? -2.751 -2.492 -15.728 1.00 94.75 96 ALA A N 1
ATOM 742 C CA . ALA A 1 96 ? -2.195 -3.002 -14.477 1.00 94.75 96 ALA A CA 1
ATOM 743 C C . ALA A 1 96 ? -2.974 -2.503 -13.243 1.00 94.75 96 ALA A C 1
ATOM 745 O O . ALA A 1 96 ? -3.155 -3.256 -12.280 1.00 94.75 96 ALA A O 1
ATOM 746 N N . GLU A 1 97 ? -3.467 -1.260 -13.262 1.00 95.56 97 GLU A N 1
ATOM 747 C CA . GLU A 1 97 ? -4.346 -0.722 -12.218 1.00 95.56 97 GLU A CA 1
ATOM 748 C C . GLU A 1 97 ? -5.696 -1.451 -12.203 1.00 95.56 97 GLU A C 1
ATOM 750 O O . GLU A 1 97 ? -6.152 -1.895 -11.145 1.00 95.56 97 GLU A O 1
ATOM 755 N N . GLN A 1 98 ? -6.319 -1.630 -13.369 1.00 95.06 98 GLN A N 1
ATOM 756 C CA . GLN A 1 98 ? -7.576 -2.364 -13.509 1.00 95.06 98 GLN A CA 1
ATOM 757 C C . GLN A 1 98 ? -7.419 -3.821 -13.048 1.00 95.06 98 GLN A C 1
ATOM 759 O O . GLN A 1 98 ? -8.260 -4.339 -12.308 1.00 95.06 98 GLN A O 1
ATOM 764 N N . GLU A 1 99 ? -6.310 -4.476 -13.406 1.00 94.31 99 GLU A N 1
ATOM 765 C CA . GLU A 1 99 ? -5.967 -5.818 -12.935 1.00 94.31 99 GLU A CA 1
ATOM 766 C C . GLU A 1 99 ? -5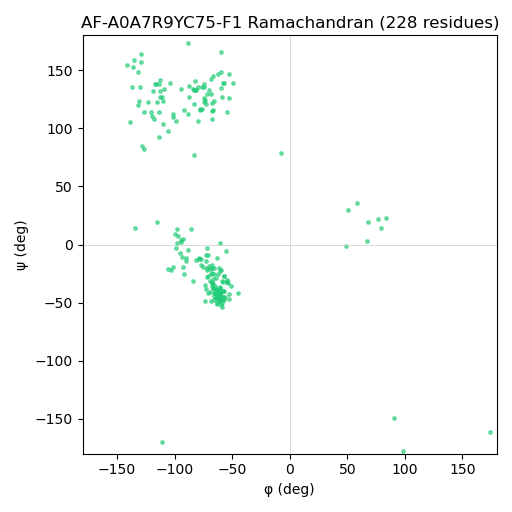.851 -5.869 -11.405 1.00 94.31 99 GLU A C 1
ATOM 768 O O . GLU A 1 99 ? -6.413 -6.775 -10.777 1.00 94.31 99 GLU A O 1
ATOM 773 N N . LEU A 1 100 ? -5.162 -4.897 -10.794 1.00 94.19 100 LEU A N 1
ATOM 774 C CA . LEU A 1 100 ? -5.039 -4.785 -9.340 1.00 94.19 100 LEU A CA 1
ATOM 775 C C . LEU A 1 100 ? -6.410 -4.607 -8.675 1.00 94.19 100 LEU A C 1
ATOM 777 O O . LEU A 1 100 ? -6.724 -5.325 -7.722 1.00 94.19 100 LEU A O 1
ATOM 781 N N . ARG A 1 101 ? -7.246 -3.689 -9.172 1.00 93.25 101 ARG A N 1
ATOM 782 C CA . ARG A 1 101 ? -8.596 -3.440 -8.638 1.00 93.25 101 ARG A CA 1
ATOM 783 C C . ARG A 1 101 ? -9.449 -4.697 -8.698 1.00 93.25 101 ARG A C 1
ATOM 785 O O . ARG A 1 101 ? -9.886 -5.186 -7.660 1.00 93.25 101 ARG A O 1
ATOM 792 N N . ARG A 1 102 ? -9.555 -5.303 -9.879 1.00 92.50 102 ARG A N 1
ATOM 793 C CA . ARG A 1 102 ? -10.344 -6.520 -10.092 1.00 92.50 102 ARG A CA 1
ATOM 794 C C . ARG A 1 102 ? -9.898 -7.669 -9.184 1.00 92.50 102 ARG A C 1
ATOM 796 O O . ARG A 1 102 ? -10.717 -8.414 -8.658 1.00 92.50 102 ARG A O 1
ATOM 803 N N . ARG A 1 103 ? -8.587 -7.847 -8.979 1.00 89.44 103 ARG A N 1
ATOM 804 C CA . ARG A 1 103 ? -8.063 -8.893 -8.078 1.00 89.44 103 ARG A CA 1
ATOM 805 C C . ARG A 1 103 ? -8.317 -8.593 -6.604 1.00 89.44 103 ARG A C 1
ATOM 807 O O . ARG A 1 103 ? -8.397 -9.524 -5.807 1.00 89.44 103 ARG A O 1
ATOM 814 N N . THR A 1 104 ? -8.426 -7.320 -6.237 1.00 90.00 104 THR A N 1
ATOM 815 C CA . THR A 1 104 ? -8.610 -6.884 -4.848 1.00 90.00 104 THR A CA 1
ATOM 816 C C . THR A 1 104 ? -10.075 -6.778 -4.428 1.00 90.00 104 THR A C 1
ATOM 818 O O . THR A 1 104 ? -10.340 -6.790 -3.231 1.00 90.00 104 THR A O 1
ATOM 821 N N . GLU A 1 105 ? -11.027 -6.794 -5.367 1.00 87.94 105 GLU A N 1
ATOM 822 C CA . GLU A 1 105 ? -12.478 -6.855 -5.096 1.00 87.94 105 GLU A CA 1
ATOM 823 C C . GLU A 1 105 ? -12.882 -8.017 -4.181 1.00 87.94 105 GLU A C 1
ATOM 825 O O . GLU A 1 105 ? -13.798 -7.892 -3.373 1.00 87.94 105 GLU A O 1
ATOM 830 N N . ALA A 1 106 ? -12.174 -9.144 -4.266 1.00 82.06 106 ALA A N 1
ATOM 831 C CA . ALA A 1 106 ? -12.454 -10.312 -3.440 1.00 82.06 106 ALA A CA 1
ATOM 832 C C . ALA A 1 106 ? -12.074 -10.125 -1.954 1.00 82.06 106 ALA A C 1
ATOM 834 O O . ALA A 1 106 ? -12.407 -10.976 -1.132 1.00 82.06 106 ALA A O 1
ATOM 835 N N . TYR A 1 107 ? -11.381 -9.037 -1.597 1.00 84.62 107 TYR A N 1
ATOM 836 C CA . TYR A 1 107 ? -10.889 -8.759 -0.249 1.00 84.62 107 TYR A CA 1
ATOM 837 C C . TYR A 1 107 ? -11.609 -7.535 0.344 1.00 84.62 107 TYR A C 1
ATOM 839 O O . TYR A 1 107 ? -11.149 -6.402 0.181 1.00 84.62 107 TYR A O 1
ATOM 847 N N . PRO A 1 108 ? -12.711 -7.740 1.086 1.00 82.12 108 PRO A N 1
ATOM 848 C CA . PRO A 1 108 ? -13.580 -6.648 1.537 1.00 82.12 108 PRO A CA 1
ATOM 849 C C . PRO A 1 108 ? -12.910 -5.693 2.537 1.00 82.12 108 PRO A C 1
ATOM 851 O O . PRO A 1 108 ? -13.347 -4.557 2.688 1.00 82.12 108 PRO A O 1
ATOM 854 N N . ASN A 1 109 ? -11.839 -6.137 3.202 1.00 84.56 109 ASN A N 1
ATOM 855 C CA . ASN A 1 109 ? -11.148 -5.378 4.247 1.00 84.56 109 ASN A CA 1
ATOM 856 C C . ASN A 1 109 ? -9.947 -4.566 3.736 1.00 84.56 109 ASN A C 1
ATOM 858 O O . ASN A 1 109 ? -9.250 -3.946 4.543 1.00 84.56 109 ASN A O 1
ATOM 862 N N . ILE A 1 110 ? -9.686 -4.559 2.422 1.00 88.94 110 ILE A N 1
ATOM 863 C CA . ILE A 1 110 ? -8.628 -3.722 1.852 1.00 88.94 110 ILE A CA 1
ATOM 864 C C . ILE A 1 110 ? -9.021 -2.255 1.993 1.00 88.94 110 ILE A C 1
ATOM 866 O O . ILE A 1 110 ? -9.955 -1.781 1.351 1.00 88.94 110 ILE A O 1
ATOM 870 N N . ALA A 1 111 ? -8.245 -1.528 2.788 1.00 89.31 111 ALA A N 1
ATOM 871 C CA . ALA A 1 111 ? -8.414 -0.098 2.993 1.00 89.31 111 ALA A CA 1
ATOM 872 C C . ALA A 1 111 ? -7.381 0.738 2.225 1.00 89.31 111 ALA A C 1
ATOM 874 O O . ALA A 1 111 ? -7.617 1.911 1.949 1.00 89.31 111 ALA A O 1
ATOM 875 N N . VAL A 1 112 ? -6.239 0.145 1.859 1.00 92.12 112 VAL A N 1
ATOM 876 C CA . VAL A 1 112 ? -5.178 0.828 1.106 1.00 92.12 112 VAL A CA 1
ATOM 877 C C . VAL A 1 112 ? -4.750 -0.025 -0.082 1.00 92.12 112 VAL A C 1
ATOM 879 O O . VAL A 1 112 ? -4.316 -1.166 0.086 1.00 92.12 112 VAL A O 1
ATOM 882 N N . ARG A 1 113 ? -4.825 0.544 -1.288 1.00 94.19 113 ARG A N 1
ATOM 883 C CA . ARG A 1 113 ? -4.252 -0.039 -2.507 1.00 94.19 113 ARG A CA 1
ATOM 884 C C . ARG A 1 113 ? -3.105 0.819 -3.008 1.00 94.19 113 ARG A C 1
ATOM 886 O O . ARG A 1 113 ? -3.155 2.049 -2.929 1.00 94.19 113 ARG A O 1
ATOM 893 N N . ARG A 1 114 ? -2.065 0.160 -3.507 1.00 95.12 114 ARG A N 1
ATOM 894 C CA . ARG A 1 114 ? -0.944 0.805 -4.179 1.00 95.12 114 ARG A CA 1
ATOM 895 C C . ARG A 1 114 ? -0.531 0.043 -5.424 1.00 95.12 114 ARG A C 1
ATOM 897 O O . ARG A 1 114 ? -0.384 -1.177 -5.370 1.00 95.12 114 ARG A O 1
ATOM 904 N N . LEU A 1 115 ? -0.296 0.772 -6.506 1.00 95.19 115 LEU A N 1
ATOM 905 C CA . LEU A 1 115 ? 0.372 0.286 -7.704 1.00 95.19 115 LEU A CA 1
ATOM 906 C C . LEU A 1 115 ? 1.819 0.783 -7.675 1.00 95.19 115 LEU A C 1
ATOM 908 O O . LEU A 1 115 ? 2.074 1.976 -7.796 1.00 95.19 115 LEU A O 1
ATOM 912 N N . PHE A 1 116 ? 2.765 -0.125 -7.473 1.00 94.12 116 PHE A N 1
ATOM 913 C CA . PHE A 1 116 ? 4.191 0.171 -7.491 1.00 94.12 116 PHE A CA 1
ATOM 914 C C . PHE A 1 116 ? 4.732 -0.041 -8.888 1.00 94.12 116 PHE A C 1
ATOM 916 O O . PHE A 1 116 ? 4.740 -1.165 -9.389 1.00 94.12 116 PHE A O 1
ATOM 923 N N . VAL A 1 117 ? 5.194 1.042 -9.494 1.00 93.31 117 VAL A N 1
ATOM 924 C CA . VAL A 1 117 ? 5.710 1.063 -10.854 1.00 93.31 117 VAL A CA 1
ATOM 925 C C . VAL A 1 117 ? 7.224 1.180 -10.794 1.00 93.31 117 VAL A C 1
ATOM 927 O O . VAL A 1 117 ? 7.772 2.258 -10.582 1.00 93.31 117 VAL A O 1
ATOM 930 N N . ILE A 1 118 ? 7.908 0.046 -10.916 1.00 90.75 118 ILE A N 1
ATOM 931 C CA . ILE A 1 118 ? 9.355 -0.052 -10.719 1.00 90.75 118 ILE A CA 1
ATOM 932 C C . ILE A 1 118 ? 10.089 0.086 -12.044 1.00 90.75 118 ILE A C 1
ATOM 934 O O . ILE A 1 118 ? 9.735 -0.584 -13.012 1.00 90.75 118 ILE A O 1
ATOM 938 N N . GLY A 1 119 ? 11.142 0.907 -12.061 1.00 85.31 119 GLY A N 1
ATOM 939 C CA . GLY A 1 119 ? 11.924 1.174 -13.267 1.00 85.31 119 GLY A CA 1
ATOM 940 C C . GLY A 1 119 ? 11.312 2.255 -14.154 1.00 85.31 119 GLY A C 1
ATOM 941 O O . GLY A 1 119 ? 11.590 2.266 -15.350 1.00 85.31 119 GLY A O 1
ATOM 942 N N . SER A 1 120 ? 10.481 3.141 -13.589 1.00 84.50 120 SER A N 1
ATOM 943 C CA . SER A 1 120 ? 9.956 4.299 -14.320 1.00 84.50 120 SER A CA 1
ATOM 944 C C . SER A 1 120 ? 11.115 5.179 -14.793 1.00 84.50 120 SER A C 1
ATOM 946 O O . SER A 1 120 ? 12.042 5.464 -14.033 1.00 84.50 120 SER A O 1
ATOM 948 N N . SER A 1 121 ? 11.064 5.612 -16.053 1.00 80.75 121 SER A N 1
ATOM 949 C CA . SER A 1 121 ? 12.000 6.579 -16.634 1.00 80.75 121 SER A CA 1
ATOM 950 C C . SER A 1 121 ? 11.775 8.004 -16.130 1.00 80.75 121 SER A C 1
ATOM 952 O O . SER A 1 121 ? 12.651 8.840 -16.336 1.00 80.75 121 SER A O 1
ATOM 954 N N . PHE A 1 122 ? 10.628 8.277 -15.489 1.00 83.88 122 PHE A N 1
ATOM 955 C CA . PHE A 1 122 ? 10.174 9.624 -15.113 1.00 83.88 122 PHE A CA 1
ATOM 956 C C . PHE A 1 122 ? 10.209 10.634 -16.273 1.00 83.88 122 PHE A C 1
ATOM 958 O O . PHE A 1 122 ? 10.422 11.827 -16.067 1.00 83.88 122 PHE A O 1
ATOM 965 N N . ASP A 1 123 ? 10.026 10.154 -17.502 1.00 84.62 123 ASP A N 1
ATOM 966 C CA . ASP A 1 123 ? 9.901 10.984 -18.694 1.00 84.62 123 ASP A CA 1
ATOM 967 C C . ASP A 1 123 ? 8.436 11.385 -18.933 1.00 84.62 123 ASP A C 1
ATOM 969 O O . ASP A 1 123 ? 7.514 10.897 -18.275 1.00 84.62 123 ASP A O 1
ATOM 973 N N . ASP A 1 124 ? 8.203 12.255 -19.918 1.00 85.25 124 ASP A N 1
ATOM 974 C CA . ASP A 1 124 ? 6.853 12.726 -20.264 1.00 85.25 124 ASP A CA 1
ATOM 975 C C . ASP A 1 124 ? 5.895 11.573 -20.608 1.00 85.25 124 ASP A C 1
ATOM 977 O O . ASP A 1 124 ? 4.686 11.675 -20.402 1.00 85.25 124 ASP A O 1
ATOM 981 N N . LYS A 1 125 ? 6.428 10.445 -21.099 1.00 83.56 125 LYS A N 1
ATOM 982 C CA . LYS A 1 125 ? 5.644 9.233 -21.361 1.00 83.56 125 LYS A CA 1
ATOM 983 C C . LYS A 1 125 ? 5.162 8.586 -20.070 1.00 83.56 125 LYS A C 1
ATOM 985 O O . LYS A 1 125 ? 3.975 8.304 -19.964 1.00 83.56 125 LYS A O 1
ATOM 990 N N . ALA A 1 126 ? 6.043 8.389 -19.089 1.00 83.69 126 ALA A N 1
ATOM 991 C CA . ALA A 1 126 ? 5.652 7.890 -17.771 1.00 83.69 126 ALA A CA 1
ATOM 992 C C . ALA A 1 126 ? 4.614 8.810 -17.101 1.00 83.69 126 ALA A C 1
ATOM 994 O O . ALA A 1 126 ? 3.624 8.334 -16.545 1.00 83.69 126 ALA A O 1
ATOM 995 N N . ALA A 1 127 ? 4.779 10.130 -17.234 1.00 85.88 127 ALA A N 1
ATOM 996 C CA . ALA A 1 127 ? 3.797 11.093 -16.743 1.00 85.88 127 ALA A CA 1
ATOM 997 C C . ALA A 1 127 ? 2.431 10.946 -17.441 1.00 85.88 127 ALA A C 1
ATOM 999 O O . ALA A 1 127 ? 1.396 10.969 -16.772 1.00 85.88 127 ALA A O 1
ATOM 1000 N N . ALA A 1 128 ? 2.415 10.751 -18.763 1.00 86.19 128 ALA A N 1
ATOM 1001 C CA . ALA A 1 128 ? 1.188 10.530 -19.527 1.00 86.19 128 ALA A CA 1
ATOM 1002 C C . ALA A 1 128 ? 0.488 9.211 -19.153 1.00 86.19 128 ALA A C 1
ATOM 1004 O O . ALA A 1 128 ? -0.730 9.202 -18.993 1.00 86.19 128 ALA A O 1
ATOM 1005 N N . GLU A 1 129 ? 1.237 8.121 -18.960 1.00 87.31 129 GLU A N 1
ATOM 1006 C CA . GLU A 1 129 ? 0.700 6.838 -18.474 1.00 87.31 129 GLU A CA 1
ATOM 1007 C C . GLU A 1 129 ? 0.075 6.989 -17.079 1.00 87.31 129 GLU A C 1
ATOM 1009 O O . GLU A 1 129 ? -1.019 6.491 -16.818 1.00 87.31 129 GLU A O 1
ATOM 1014 N N . ARG A 1 130 ? 0.718 7.747 -16.180 1.00 87.81 130 ARG A N 1
ATOM 1015 C CA . ARG A 1 130 ? 0.171 8.020 -14.845 1.00 87.81 130 ARG A CA 1
ATOM 1016 C C . ARG A 1 130 ? -1.143 8.796 -14.889 1.00 87.81 130 ARG A C 1
ATOM 1018 O O . ARG A 1 130 ? -2.026 8.541 -14.076 1.00 87.81 130 ARG A O 1
ATOM 1025 N N . GLN A 1 131 ? -1.267 9.756 -15.803 1.00 87.81 131 GLN A N 1
ATOM 1026 C CA . GLN A 1 131 ? -2.474 10.577 -15.948 1.00 87.81 131 GLN A CA 1
ATOM 1027 C C . GLN A 1 131 ? -3.675 9.789 -16.481 1.00 87.81 131 GLN A C 1
ATOM 1029 O O . GLN A 1 131 ? -4.809 10.214 -16.277 1.00 87.81 131 GLN A O 1
ATOM 1034 N N . GLN A 1 132 ? -3.438 8.653 -17.137 1.00 88.69 132 GLN A N 1
ATOM 1035 C CA . GLN A 1 132 ? -4.495 7.755 -17.608 1.00 88.69 132 GLN A CA 1
ATOM 1036 C C . GLN A 1 132 ? -5.058 6.869 -16.488 1.00 88.69 132 GLN A C 1
ATOM 1038 O O . GLN A 1 132 ? -6.096 6.238 -16.668 1.00 88.69 132 GLN A O 1
ATOM 1043 N N . LEU A 1 133 ? -4.406 6.826 -15.321 1.00 91.06 133 LEU A N 1
ATOM 1044 C CA . LEU A 1 133 ? -4.878 6.042 -14.187 1.00 91.06 133 LEU A CA 1
ATOM 1045 C C . LEU A 1 133 ? -6.166 6.619 -13.604 1.00 91.06 133 LEU A C 1
ATOM 1047 O O . LEU A 1 133 ? -6.325 7.829 -13.449 1.00 91.06 133 LEU A O 1
ATOM 1051 N N . THR A 1 134 ? -7.057 5.727 -13.180 1.00 92.38 134 THR A N 1
ATOM 1052 C CA . THR A 1 134 ? -8.300 6.099 -12.498 1.00 92.38 134 THR A CA 1
ATOM 1053 C C . THR A 1 134 ? -8.013 6.711 -11.128 1.00 92.38 134 THR A C 1
ATOM 1055 O O . THR A 1 134 ? -8.694 7.648 -10.709 1.00 92.38 134 THR A O 1
ATOM 1058 N N . CYS A 1 135 ? -7.008 6.205 -10.405 1.00 89.44 135 CYS A N 1
ATOM 1059 C CA . CYS A 1 135 ? -6.536 6.805 -9.156 1.00 89.44 135 CYS A CA 1
ATOM 1060 C C . CYS A 1 135 ? -5.014 7.010 -9.181 1.00 89.44 135 CYS A C 1
ATOM 1062 O O . CYS A 1 135 ? -4.267 6.189 -8.636 1.00 89.44 135 CYS A O 1
ATOM 1064 N N . PRO A 1 136 ? -4.539 8.136 -9.744 1.00 88.50 136 PRO A N 1
ATOM 1065 C CA . PRO A 1 136 ? -3.112 8.452 -9.819 1.00 88.50 136 PRO A CA 1
ATOM 1066 C C . PRO A 1 136 ? -2.405 8.481 -8.452 1.00 88.50 136 PRO A C 1
ATOM 1068 O O . PRO A 1 136 ? -1.216 8.169 -8.374 1.00 88.50 136 PRO A O 1
ATOM 1071 N N . ASP A 1 137 ? -3.135 8.785 -7.373 1.00 87.75 137 ASP A N 1
ATOM 1072 C CA . ASP A 1 137 ? -2.631 8.817 -5.989 1.00 87.75 137 ASP A CA 1
ATOM 1073 C C . ASP A 1 137 ? -2.336 7.426 -5.402 1.00 87.75 137 ASP A C 1
ATOM 1075 O O . ASP A 1 137 ? -1.591 7.291 -4.428 1.00 87.75 137 ASP A O 1
ATOM 1079 N N . GLU A 1 138 ? -2.924 6.368 -5.967 1.00 90.81 138 GLU A N 1
ATOM 1080 C CA . GLU A 1 138 ? -2.587 4.990 -5.600 1.00 90.81 138 GLU A CA 1
ATOM 1081 C C . GLU A 1 138 ? -1.314 4.517 -6.323 1.00 90.81 138 GLU A C 1
ATOM 1083 O O . GLU A 1 138 ? -0.725 3.509 -5.928 1.00 90.81 138 GLU A O 1
ATOM 1088 N N . CYS A 1 139 ? -0.853 5.247 -7.342 1.00 93.06 139 CYS A N 1
ATOM 1089 C CA . CYS A 1 139 ? 0.358 4.935 -8.088 1.00 93.06 139 CYS A CA 1
ATOM 1090 C C . CYS A 1 139 ? 1.599 5.550 -7.434 1.00 93.06 139 CYS A C 1
ATOM 1092 O O . CYS A 1 139 ? 1.673 6.758 -7.193 1.00 93.06 139 CYS A O 1
ATOM 1094 N N . VAL A 1 140 ? 2.596 4.703 -7.185 1.00 91.25 140 VAL A N 1
ATOM 1095 C CA . VAL A 1 140 ? 3.916 5.091 -6.690 1.00 91.25 140 VAL A CA 1
ATOM 1096 C C . VAL A 1 140 ? 4.946 4.639 -7.708 1.00 91.25 140 VAL A C 1
ATOM 1098 O O . VAL A 1 140 ? 5.147 3.445 -7.931 1.00 91.25 140 VAL A O 1
ATOM 1101 N N . GLU A 1 141 ? 5.601 5.611 -8.323 1.00 91.00 141 GLU A N 1
ATOM 1102 C CA . GLU A 1 141 ? 6.682 5.376 -9.265 1.00 91.00 141 GLU A CA 1
ATOM 1103 C C . GLU A 1 141 ? 8.013 5.266 -8.528 1.00 91.00 141 GLU A C 1
ATOM 1105 O O . GLU A 1 141 ? 8.322 6.060 -7.635 1.00 91.00 141 GLU A O 1
ATOM 1110 N N . PHE A 1 142 ? 8.811 4.284 -8.925 1.00 88.00 142 PHE A N 1
ATOM 1111 C CA . PHE A 1 142 ? 10.143 4.057 -8.398 1.00 88.00 142 PHE A CA 1
ATOM 1112 C C . PHE A 1 142 ? 11.158 4.241 -9.524 1.00 88.00 142 PHE A C 1
ATOM 1114 O O . PHE A 1 142 ? 10.944 3.718 -10.629 1.00 88.00 142 PHE A O 1
ATOM 1121 N N . PRO A 1 143 ? 12.290 4.908 -9.243 1.00 81.25 143 PRO A N 1
ATOM 1122 C CA . PRO A 1 143 ? 13.400 4.949 -10.183 1.00 81.25 143 PRO A CA 1
ATOM 1123 C C . PRO A 1 143 ? 13.920 3.550 -10.496 1.00 81.25 143 PRO A C 1
ATOM 1125 O O . PRO A 1 143 ? 13.638 2.590 -9.766 1.00 81.25 143 PRO A O 1
ATOM 1128 N N . PRO A 1 144 ? 14.725 3.424 -11.563 1.00 80.44 144 PRO A N 1
ATOM 1129 C CA . PRO A 1 144 ? 15.549 2.247 -11.754 1.00 80.44 144 PRO A CA 1
ATOM 1130 C C . PRO A 1 144 ? 16.330 1.941 -10.471 1.00 80.44 144 PRO A C 1
ATOM 1132 O O . PRO A 1 144 ? 16.810 2.847 -9.782 1.00 80.44 144 PRO A O 1
ATOM 1135 N N . ASP A 1 145 ? 16.418 0.656 -10.130 1.00 78.31 145 ASP A N 1
ATOM 1136 C CA . ASP A 1 145 ? 17.111 0.222 -8.919 1.00 78.31 145 ASP A CA 1
ATOM 1137 C C . ASP A 1 145 ? 18.613 0.488 -9.075 1.00 78.31 145 ASP A C 1
ATOM 1139 O O . ASP A 1 145 ? 19.295 -0.175 -9.860 1.00 78.31 145 ASP A O 1
ATOM 1143 N N . MET A 1 146 ? 19.104 1.491 -8.352 1.00 79.56 146 MET A N 1
ATOM 1144 C CA . MET A 1 146 ? 20.496 1.921 -8.336 1.00 79.56 146 MET A CA 1
ATOM 1145 C C . MET A 1 146 ? 21.051 1.715 -6.929 1.00 79.56 146 MET A C 1
ATOM 1147 O O . MET A 1 146 ? 20.378 2.003 -5.937 1.00 79.56 146 MET A O 1
ATOM 1151 N N . ALA A 1 147 ? 22.285 1.222 -6.839 1.00 78.75 147 ALA A N 1
ATOM 1152 C CA . ALA A 1 147 ? 22.994 1.142 -5.568 1.00 78.75 147 ALA A CA 1
ATOM 1153 C C . ALA A 1 147 ? 23.329 2.562 -5.083 1.00 78.75 147 ALA A C 1
ATOM 1155 O O . ALA A 1 147 ? 23.865 3.362 -5.848 1.00 78.75 147 ALA A O 1
ATOM 1156 N N . ILE A 1 148 ? 22.996 2.870 -3.828 1.00 71.75 148 ILE A N 1
ATOM 1157 C CA . ILE A 1 148 ? 23.270 4.173 -3.196 1.00 71.75 148 ILE A CA 1
ATOM 1158 C C . ILE A 1 148 ? 24.505 4.082 -2.275 1.00 71.75 148 ILE A C 1
ATOM 1160 O O . ILE A 1 148 ? 25.135 5.094 -1.983 1.00 71.75 148 ILE A O 1
ATOM 1164 N N . GLY A 1 149 ? 24.894 2.874 -1.858 1.00 70.56 149 GLY A N 1
ATOM 1165 C CA . GLY A 1 149 ? 26.066 2.602 -1.024 1.00 70.56 149 GLY A CA 1
ATOM 1166 C C . GLY A 1 149 ? 26.129 1.127 -0.625 1.00 70.56 149 GLY A C 1
ATOM 1167 O O . GLY A 1 149 ? 25.456 0.296 -1.241 1.00 70.56 149 GLY A O 1
ATOM 1168 N N . ASP A 1 150 ? 26.895 0.813 0.419 1.00 59.12 150 ASP A N 1
ATOM 1169 C CA . ASP A 1 150 ? 26.992 -0.550 0.948 1.00 59.12 150 ASP A CA 1
ATOM 1170 C C . ASP A 1 150 ? 25.637 -0.960 1.565 1.00 59.12 150 ASP A C 1
ATOM 1172 O O . ASP A 1 150 ? 25.138 -0.334 2.498 1.00 59.12 150 ASP A O 1
ATOM 1176 N N . ASP A 1 151 ? 25.006 -1.975 0.970 1.00 65.50 151 ASP A N 1
ATOM 1177 C CA . ASP A 1 151 ? 23.710 -2.585 1.325 1.00 65.50 151 ASP A CA 1
ATOM 1178 C C . ASP A 1 151 ? 22.422 -1.748 1.153 1.00 65.50 151 ASP A C 1
ATOM 1180 O O . ASP A 1 151 ? 21.324 -2.250 1.425 1.00 65.50 151 ASP A O 1
ATOM 1184 N N . SER A 1 152 ? 22.501 -0.518 0.630 1.00 71.25 152 SER A N 1
ATOM 1185 C CA . SER A 1 152 ? 21.318 0.314 0.348 1.00 71.25 152 SER A CA 1
ATOM 1186 C C . SER A 1 152 ? 21.103 0.564 -1.147 1.00 71.25 152 SER A C 1
ATOM 1188 O O . SER A 1 152 ? 22.037 0.854 -1.900 1.00 71.25 152 SER A O 1
ATOM 1190 N N . SER A 1 153 ? 19.845 0.483 -1.583 1.00 84.69 153 SER A N 1
ATOM 1191 C CA . SER A 1 153 ? 19.431 0.761 -2.959 1.00 84.69 153 SER A CA 1
ATOM 1192 C C . SER A 1 153 ? 18.267 1.746 -2.997 1.00 84.69 153 SER A C 1
ATOM 1194 O O . SER A 1 153 ? 17.507 1.856 -2.030 1.00 84.69 153 SER A O 1
ATOM 1196 N N . THR A 1 154 ? 18.096 2.439 -4.127 1.00 85.75 154 THR A N 1
ATOM 1197 C CA . THR A 1 154 ? 16.949 3.337 -4.348 1.00 85.7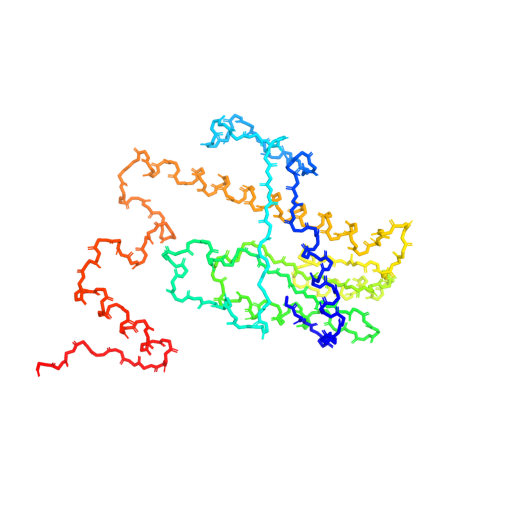5 154 THR A CA 1
ATOM 1198 C C . THR A 1 154 ? 15.634 2.615 -4.080 1.00 85.75 154 THR A C 1
ATOM 1200 O O . THR A 1 154 ? 14.769 3.140 -3.381 1.00 85.75 154 THR A O 1
ATOM 1203 N N . LEU A 1 155 ? 15.502 1.370 -4.540 1.00 86.50 155 LEU A N 1
ATOM 1204 C CA . LEU A 1 155 ? 14.307 0.577 -4.289 1.00 86.50 155 LEU A CA 1
ATOM 1205 C C . LEU A 1 155 ? 14.059 0.353 -2.791 1.00 86.50 155 LEU A C 1
ATOM 1207 O O . LEU A 1 155 ? 12.916 0.466 -2.351 1.00 86.50 155 LEU A O 1
ATOM 1211 N N . ARG A 1 156 ? 15.102 0.056 -2.005 1.00 89.19 156 ARG A N 1
ATOM 1212 C CA . ARG A 1 156 ? 14.969 -0.160 -0.557 1.00 89.19 156 ARG A CA 1
ATOM 1213 C C . ARG A 1 156 ? 14.484 1.102 0.154 1.00 89.19 156 ARG A C 1
ATOM 1215 O O . ARG A 1 156 ? 13.506 1.035 0.891 1.00 89.19 156 ARG A O 1
ATOM 1222 N N . THR A 1 157 ? 15.115 2.247 -0.099 1.00 88.31 157 THR A N 1
A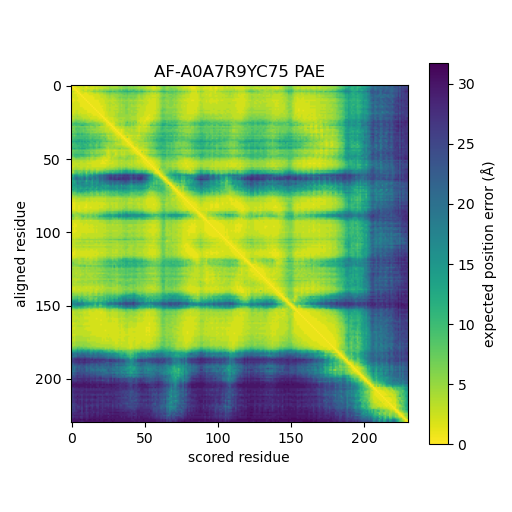TOM 1223 C CA . THR A 1 157 ? 14.724 3.517 0.533 1.00 88.31 157 THR A CA 1
ATOM 1224 C C . THR A 1 157 ? 13.292 3.902 0.173 1.00 88.31 157 THR A C 1
ATOM 1226 O O . THR A 1 157 ? 12.497 4.259 1.041 1.00 88.31 157 THR A O 1
ATOM 1229 N N . HIS A 1 158 ? 12.912 3.775 -1.099 1.00 88.50 158 HIS A N 1
ATOM 1230 C CA . HIS A 1 158 ? 11.536 4.046 -1.501 1.00 88.50 158 HIS A CA 1
ATOM 1231 C C . HIS A 1 158 ? 10.548 3.033 -0.900 1.00 88.50 158 HIS A C 1
ATOM 1233 O O . HIS A 1 158 ? 9.418 3.406 -0.574 1.00 88.50 158 HIS A O 1
ATOM 1239 N N . ALA A 1 159 ? 10.946 1.769 -0.720 1.00 89.62 159 ALA A N 1
ATOM 1240 C CA . ALA A 1 159 ? 10.127 0.775 -0.035 1.00 89.62 159 ALA A CA 1
ATOM 1241 C C . ALA A 1 159 ? 9.859 1.172 1.424 1.00 89.62 159 ALA A C 1
ATOM 1243 O O . ALA A 1 159 ? 8.706 1.132 1.849 1.00 89.62 159 ALA A O 1
ATOM 1244 N N . GLU A 1 160 ? 10.880 1.627 2.155 1.00 90.50 160 GLU A N 1
ATOM 1245 C CA . GLU A 1 160 ? 10.752 2.119 3.536 1.00 90.50 160 GLU A CA 1
ATOM 1246 C C . GLU A 1 160 ? 9.774 3.297 3.623 1.00 90.50 160 GLU A C 1
ATOM 1248 O O . GLU A 1 160 ? 8.817 3.252 4.397 1.00 90.50 160 GLU A O 1
ATOM 1253 N N . VAL A 1 161 ? 9.947 4.311 2.769 1.00 90.56 161 VAL A N 1
ATOM 1254 C CA . VAL A 1 161 ? 9.069 5.494 2.736 1.00 90.56 161 VAL A CA 1
ATOM 1255 C C . VAL A 1 161 ? 7.629 5.113 2.390 1.00 90.56 161 VAL A C 1
ATOM 1257 O O . VAL A 1 161 ? 6.683 5.599 3.009 1.00 90.56 161 VAL A O 1
ATOM 1260 N N . THR A 1 162 ? 7.439 4.215 1.424 1.00 90.88 162 THR A N 1
ATOM 1261 C CA . THR A 1 162 ? 6.091 3.845 0.979 1.00 90.88 162 THR A CA 1
ATOM 1262 C C . THR A 1 162 ? 5.371 2.974 2.007 1.00 90.88 162 THR A C 1
ATOM 1264 O O . THR A 1 162 ? 4.177 3.158 2.241 1.00 90.88 162 THR A O 1
ATOM 1267 N N . LEU A 1 163 ? 6.078 2.052 2.669 1.00 92.81 163 LEU A N 1
ATOM 1268 C CA . LEU A 1 163 ? 5.503 1.297 3.782 1.00 92.81 163 LEU A CA 1
ATOM 1269 C C . LEU A 1 163 ? 5.219 2.196 4.989 1.00 92.81 163 LEU A C 1
ATOM 1271 O O . LEU A 1 163 ? 4.220 1.970 5.671 1.00 92.81 163 LEU A O 1
ATOM 1275 N N . ALA A 1 164 ? 6.026 3.233 5.227 1.00 92.50 164 ALA A N 1
ATOM 1276 C CA . ALA A 1 164 ? 5.746 4.235 6.251 1.00 92.50 164 ALA A CA 1
ATOM 1277 C C . ALA A 1 164 ? 4.457 5.022 5.949 1.00 92.50 164 ALA A C 1
ATOM 1279 O O . ALA A 1 164 ? 3.610 5.146 6.835 1.00 92.50 164 ALA A O 1
ATOM 1280 N N . ASP A 1 165 ? 4.243 5.466 4.702 1.00 91.69 165 ASP A N 1
ATOM 1281 C CA . ASP A 1 165 ? 2.969 6.077 4.269 1.00 91.69 165 ASP A CA 1
ATOM 1282 C C . ASP A 1 165 ? 1.783 5.132 4.511 1.00 91.69 165 ASP A C 1
ATOM 1284 O O . ASP A 1 165 ? 0.772 5.514 5.107 1.00 91.69 165 ASP A O 1
ATOM 1288 N N . MET A 1 166 ? 1.915 3.866 4.101 1.00 92.94 166 MET A N 1
ATOM 1289 C CA . MET A 1 166 ? 0.870 2.865 4.318 1.00 92.94 166 MET A CA 1
ATOM 1290 C C . MET A 1 166 ? 0.598 2.635 5.809 1.00 92.94 166 MET A C 1
ATOM 1292 O O . MET A 1 166 ? -0.564 2.564 6.204 1.00 92.94 166 MET A O 1
ATOM 1296 N N . ALA A 1 167 ? 1.638 2.550 6.644 1.00 93.62 167 ALA A N 1
ATOM 1297 C CA . ALA A 1 167 ? 1.508 2.374 8.088 1.00 93.62 167 ALA A CA 1
ATOM 1298 C C . ALA A 1 167 ? 0.755 3.547 8.722 1.00 93.62 167 ALA A C 1
ATOM 1300 O O . ALA A 1 167 ? -0.188 3.330 9.483 1.00 93.62 167 ALA A O 1
ATOM 1301 N N . THR A 1 168 ? 1.113 4.780 8.357 1.00 92.88 168 THR A N 1
ATOM 1302 C CA . THR A 1 168 ? 0.410 5.986 8.799 1.00 92.88 168 THR A CA 1
ATOM 1303 C C . THR A 1 168 ? -1.068 5.942 8.412 1.00 92.88 168 THR A C 1
ATOM 1305 O O . THR A 1 168 ? -1.926 6.177 9.265 1.00 92.88 168 THR A O 1
ATOM 1308 N N . LYS A 1 169 ? -1.394 5.554 7.171 1.00 91.94 169 LYS A N 1
ATOM 1309 C CA . LYS A 1 169 ? -2.790 5.413 6.724 1.00 91.94 169 LYS A CA 1
ATOM 1310 C C . LYS A 1 169 ? -3.538 4.335 7.501 1.00 91.94 169 LYS A C 1
ATOM 1312 O O . LYS A 1 169 ? -4.665 4.580 7.918 1.00 91.94 169 LYS A O 1
ATOM 1317 N N . PHE A 1 170 ? -2.923 3.181 7.759 1.00 92.12 170 PHE A N 1
ATOM 1318 C CA . PHE A 1 170 ? -3.548 2.130 8.566 1.00 92.12 170 PHE A CA 1
ATOM 1319 C C . PHE A 1 170 ? -3.819 2.567 9.999 1.00 92.12 170 PHE A C 1
ATOM 1321 O O . PHE A 1 170 ? -4.911 2.320 10.505 1.00 92.12 170 PHE A O 1
ATOM 1328 N N . ILE A 1 171 ? -2.865 3.246 10.638 1.00 91.75 171 ILE A N 1
ATOM 1329 C CA . ILE A 1 171 ? -3.055 3.774 11.990 1.00 91.75 171 ILE A CA 1
ATOM 1330 C C . ILE A 1 171 ? -4.196 4.795 11.999 1.00 91.75 171 ILE A C 1
ATOM 1332 O O . ILE A 1 171 ? -5.084 4.694 12.840 1.00 91.75 171 ILE A O 1
ATOM 1336 N N 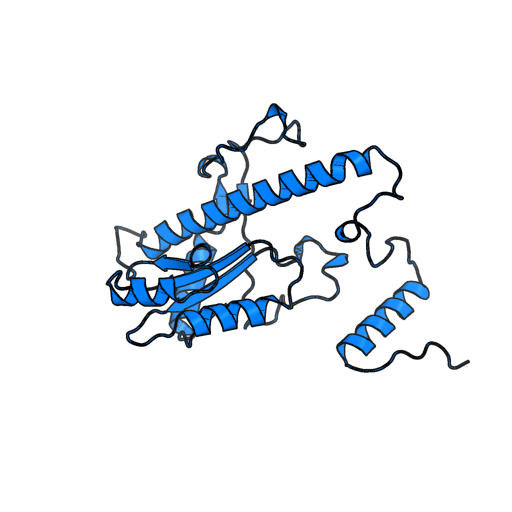. MET A 1 172 ? -4.213 5.747 11.062 1.00 91.06 172 MET A N 1
ATOM 1337 C CA . MET A 1 172 ? -5.280 6.751 10.994 1.00 91.06 172 MET A CA 1
ATOM 1338 C C . MET A 1 172 ? -6.648 6.122 10.752 1.00 91.06 172 MET A C 1
ATOM 1340 O O . MET A 1 172 ? -7.598 6.450 11.454 1.00 91.06 172 MET A O 1
ATOM 1344 N N . LEU A 1 173 ? -6.746 5.177 9.815 1.00 90.25 173 LEU A N 1
ATOM 1345 C CA . LEU A 1 173 ? -7.979 4.437 9.562 1.00 90.25 173 LEU A CA 1
ATOM 1346 C C . LEU A 1 173 ? -8.446 3.693 10.811 1.00 90.25 173 LEU A C 1
ATOM 1348 O O . LEU A 1 173 ? -9.619 3.774 11.160 1.00 90.25 173 LEU A O 1
ATOM 1352 N N . PHE A 1 174 ? -7.539 3.012 11.509 1.00 88.75 174 PHE A N 1
ATOM 1353 C CA . PHE A 1 174 ? -7.858 2.320 12.751 1.00 88.75 174 PHE A CA 1
ATOM 1354 C C . PHE A 1 174 ? -8.378 3.280 13.826 1.00 88.75 174 PHE A C 1
ATOM 1356 O O . PHE A 1 174 ? -9.418 3.016 14.423 1.00 88.75 174 PHE A O 1
ATOM 1363 N N . LEU A 1 175 ? -7.710 4.417 14.035 1.00 88.38 175 LEU A N 1
ATOM 1364 C CA . LEU A 1 175 ? -8.148 5.425 15.001 1.00 88.38 175 LEU A CA 1
ATOM 1365 C C . LEU A 1 175 ? -9.510 6.019 14.627 1.00 88.38 175 LEU A C 1
ATOM 1367 O O . LEU A 1 175 ? -10.362 6.158 15.499 1.00 88.38 175 LEU A O 1
ATOM 1371 N N . THR A 1 176 ? -9.750 6.323 13.351 1.00 87.31 176 THR A N 1
ATOM 1372 C CA . THR A 1 176 ? -11.057 6.793 12.867 1.00 87.31 176 THR A CA 1
ATOM 1373 C C . THR A 1 176 ? -12.144 5.752 13.123 1.00 87.31 176 THR A C 1
ATOM 1375 O O . THR A 1 176 ? -13.182 6.082 13.690 1.00 87.31 176 THR A O 1
ATOM 1378 N N . ARG A 1 177 ? -11.884 4.480 12.795 1.00 85.31 177 ARG A N 1
ATOM 1379 C CA . ARG A 1 177 ? -12.821 3.380 13.058 1.00 85.31 177 ARG A CA 1
ATOM 1380 C C . ARG A 1 177 ? -13.099 3.203 14.543 1.00 85.31 177 ARG A C 1
ATOM 1382 O O . ARG A 1 177 ? -14.248 2.997 14.910 1.00 85.31 177 ARG A O 1
ATOM 1389 N N . LEU A 1 178 ? -12.087 3.328 15.398 1.00 85.38 178 LEU A N 1
ATOM 1390 C CA . LEU A 1 178 ? -12.287 3.294 16.843 1.00 85.38 178 LEU A CA 1
ATOM 1391 C C . LEU A 1 178 ? -13.205 4.423 17.311 1.00 85.38 178 LEU A C 1
ATOM 1393 O O . LEU A 1 178 ? -14.161 4.132 18.017 1.00 85.38 178 LEU A O 1
ATOM 1397 N N . LYS A 1 179 ? -12.984 5.670 16.869 1.00 83.06 179 LYS A N 1
ATOM 1398 C CA . LYS A 1 179 ? -13.860 6.803 17.225 1.00 83.06 179 LYS A CA 1
ATOM 1399 C C . LYS A 1 179 ? -15.314 6.570 16.815 1.00 83.06 179 LYS A C 1
ATOM 1401 O O . LYS A 1 179 ? -16.214 6.905 17.572 1.00 83.06 179 LYS A O 1
ATOM 1406 N N . GLU A 1 180 ? -15.547 5.990 15.637 1.00 81.00 180 GLU A N 1
ATOM 1407 C CA . GLU A 1 180 ? -16.894 5.623 15.173 1.00 81.00 180 GLU A CA 1
ATOM 1408 C C . GLU A 1 180 ? -17.544 4.546 16.061 1.00 81.00 180 GLU A C 1
ATOM 1410 O O . GLU A 1 180 ? -18.767 4.495 16.179 1.00 81.00 180 GLU A O 1
ATOM 1415 N N . CYS A 1 181 ? -16.737 3.689 16.694 1.00 73.94 181 CYS A N 1
ATOM 1416 C CA . CYS A 1 181 ? -17.207 2.596 17.545 1.00 73.94 181 CYS A CA 1
ATOM 1417 C C . CYS A 1 181 ? -17.335 2.973 19.025 1.00 73.94 181 CYS A C 1
ATOM 1419 O O . CYS A 1 181 ? -18.127 2.343 19.720 1.00 73.94 181 CYS A O 1
ATOM 1421 N N . THR A 1 182 ? -16.588 3.965 19.523 1.00 70.12 182 THR A N 1
ATOM 1422 C CA . THR A 1 182 ? -16.596 4.366 20.943 1.00 70.12 182 THR A CA 1
ATOM 1423 C C . THR A 1 182 ? -18.009 4.644 21.482 1.00 70.12 182 THR A C 1
ATOM 1425 O O . THR A 1 182 ? -18.361 4.044 22.497 1.00 70.12 182 THR A O 1
ATOM 1428 N N . PRO A 1 183 ? -18.886 5.403 20.788 1.00 64.62 183 PRO A N 1
ATOM 1429 C CA . PRO A 1 183 ? -20.261 5.625 21.250 1.00 64.62 183 PRO A CA 1
ATOM 1430 C C . PRO A 1 183 ? -21.088 4.336 21.337 1.00 64.62 183 PRO A C 1
ATOM 1432 O O . PRO A 1 183 ? -22.045 4.254 22.100 1.00 64.62 183 PRO A O 1
ATOM 1435 N N . VAL A 1 184 ? -20.731 3.322 20.545 1.00 59.84 184 VAL A N 1
ATOM 1436 C CA . VAL A 1 184 ? -21.431 2.036 20.504 1.00 59.84 184 VAL A CA 1
ATOM 1437 C C . VAL A 1 184 ? -20.956 1.091 21.608 1.00 59.84 184 VAL A C 1
ATOM 1439 O O . VAL A 1 184 ? -21.749 0.300 22.110 1.00 59.84 184 VAL A O 1
ATOM 1442 N N . LEU A 1 185 ? -19.687 1.186 22.011 1.00 56.12 185 LEU A N 1
ATOM 1443 C CA . LEU A 1 185 ? -19.135 0.452 23.156 1.00 56.12 185 LEU A CA 1
ATOM 1444 C C . LEU A 1 185 ? -19.650 1.000 24.495 1.00 56.12 185 LEU A C 1
ATOM 1446 O O . LEU A 1 185 ? -19.762 0.250 25.461 1.00 56.12 185 LEU A O 1
ATOM 1450 N N . GLU A 1 186 ? -19.990 2.289 24.536 1.00 60.28 186 GLU A N 1
ATOM 1451 C CA . GLU A 1 186 ? -20.587 2.969 25.693 1.00 60.28 186 GLU A CA 1
ATOM 1452 C C . GLU A 1 186 ? -22.134 2.927 25.685 1.00 60.28 186 GLU A C 1
ATOM 1454 O O . GLU A 1 186 ? -22.772 3.244 26.690 1.00 60.28 186 GLU A O 1
ATOM 1459 N N . GLY A 1 187 ? -22.745 2.516 24.565 1.00 57.97 187 GLY A N 1
ATOM 1460 C CA . GLY A 1 187 ? -24.193 2.462 24.331 1.00 57.97 187 GLY A CA 1
ATOM 1461 C C . GLY A 1 187 ? -24.785 1.044 24.238 1.00 57.97 187 GLY A C 1
ATOM 1462 O O . GLY A 1 187 ? -24.148 0.038 24.537 1.00 57.97 187 GLY A O 1
ATOM 1463 N N . SER A 1 188 ? -26.056 0.939 23.826 1.00 52.69 188 SER A N 1
ATOM 1464 C CA . SER A 1 188 ? -26.721 -0.355 23.597 1.00 52.69 188 SER A CA 1
ATOM 1465 C C . SER A 1 188 ? -26.314 -0.943 22.239 1.00 52.69 188 SER A C 1
ATOM 1467 O O . SER A 1 188 ? -26.380 -0.255 21.224 1.00 52.69 188 SER A O 1
ATOM 1469 N N . ALA A 1 189 ? -25.998 -2.243 22.183 1.00 55.38 189 ALA A N 1
ATOM 1470 C CA . ALA A 1 189 ? -25.571 -2.972 20.974 1.00 55.38 189 ALA A CA 1
ATOM 1471 C C . ALA A 1 189 ? -26.532 -2.896 19.756 1.00 55.38 189 ALA A C 1
ATOM 1473 O O . ALA A 1 189 ? -26.215 -3.394 18.677 1.00 55.38 189 ALA A O 1
ATOM 1474 N N . LYS A 1 190 ? -27.718 -2.290 19.897 1.00 55.44 190 LYS A N 1
ATOM 1475 C CA . LYS A 1 190 ? -28.714 -2.138 18.824 1.00 55.44 190 LYS A CA 1
ATOM 1476 C C . LYS A 1 190 ? -28.315 -1.112 17.752 1.00 55.44 190 LYS A C 1
ATOM 1478 O O . LYS A 1 190 ? -28.756 -1.257 16.611 1.00 55.44 190 LYS A O 1
ATOM 1483 N N . ASP A 1 191 ? -27.417 -0.179 18.073 1.00 58.47 191 ASP A N 1
ATOM 1484 C CA . ASP A 1 191 ? -26.991 0.903 17.169 1.00 58.47 191 ASP A CA 1
ATOM 1485 C C . ASP A 1 191 ? -25.666 0.615 16.434 1.00 58.47 191 ASP A C 1
ATOM 1487 O O . ASP A 1 191 ? -25.089 1.493 15.794 1.00 58.47 191 ASP A O 1
ATOM 1491 N N . LEU A 1 192 ? -25.188 -0.638 16.467 1.00 58.81 192 LEU A N 1
ATOM 1492 C CA . LEU A 1 192 ? -23.985 -1.062 15.744 1.00 58.81 192 LEU A CA 1
ATOM 1493 C C . LEU A 1 192 ? -24.124 -0.818 14.228 1.00 58.81 192 LEU A C 1
ATOM 1495 O O . LEU A 1 192 ? -25.075 -1.343 13.626 1.00 58.81 192 LEU A O 1
ATOM 1499 N N . PRO A 1 193 ? -23.166 -0.115 13.586 1.00 60.12 193 PRO A N 1
ATOM 1500 C CA . PRO A 1 193 ? -23.052 -0.063 12.132 1.00 60.12 193 PRO A CA 1
ATOM 1501 C C . PRO A 1 193 ? -23.007 -1.473 11.540 1.00 60.12 193 PRO A C 1
ATOM 1503 O O . PRO A 1 193 ? -22.442 -2.383 12.144 1.00 60.12 193 PRO A O 1
ATOM 1506 N N . ALA A 1 194 ? -23.560 -1.666 10.339 1.00 61.25 194 ALA A N 1
ATOM 1507 C CA . ALA A 1 194 ? -23.668 -2.991 9.716 1.00 61.25 194 ALA A CA 1
ATOM 1508 C C . ALA A 1 194 ? -22.324 -3.738 9.602 1.00 61.25 194 ALA A C 1
ATOM 1510 O O . ALA A 1 194 ? -22.302 -4.955 9.720 1.00 61.25 194 ALA A O 1
ATOM 1511 N N . TRP A 1 195 ? -21.212 -3.014 9.442 1.00 59.91 195 TRP A N 1
ATOM 1512 C CA . TRP A 1 195 ? -19.862 -3.580 9.368 1.00 59.91 195 TRP A CA 1
ATOM 1513 C C . TRP A 1 195 ? -19.275 -3.993 10.732 1.00 59.91 195 TRP A C 1
ATOM 1515 O O . TRP A 1 195 ? -18.323 -4.766 10.764 1.00 59.91 195 TRP A O 1
ATOM 1525 N N . LEU A 1 196 ? -19.829 -3.498 11.849 1.00 57.34 196 LEU A N 1
ATOM 1526 C CA . LEU A 1 196 ? -19.456 -3.897 13.216 1.00 57.34 196 LEU A CA 1
ATOM 1527 C C . LEU A 1 196 ? -20.341 -5.027 13.759 1.00 57.34 196 LEU A C 1
ATOM 1529 O O . LEU A 1 196 ? -20.056 -5.605 14.807 1.00 57.34 196 LEU A O 1
ATOM 1533 N N . ARG A 1 197 ? -21.433 -5.348 13.056 1.00 59.25 197 ARG A N 1
ATOM 1534 C CA . ARG A 1 197 ? -22.264 -6.505 13.373 1.00 59.25 197 ARG A CA 1
ATOM 1535 C C . ARG A 1 197 ? -21.529 -7.741 12.888 1.00 59.25 197 ARG A C 1
ATOM 1537 O O . ARG A 1 197 ? -21.317 -7.914 11.692 1.00 59.25 197 ARG A O 1
ATOM 1544 N N . LEU A 1 198 ? -21.159 -8.611 13.821 1.00 52.47 198 LEU A N 1
ATOM 1545 C CA . LEU A 1 198 ? -20.687 -9.946 13.482 1.00 52.47 198 LEU A CA 1
ATOM 1546 C C . LEU A 1 198 ? -21.747 -10.624 12.605 1.00 52.47 198 LEU A C 1
ATOM 1548 O O . LEU A 1 198 ? -22.847 -10.916 13.072 1.00 52.47 198 LEU A O 1
ATOM 1552 N N . GLU A 1 199 ? -21.421 -10.892 11.339 1.00 53.97 199 GLU A N 1
ATOM 1553 C CA . GLU A 1 199 ? -22.316 -11.640 10.442 1.00 53.97 199 GLU A CA 1
ATOM 1554 C C . GLU A 1 199 ? -22.614 -13.047 10.977 1.00 53.97 199 GLU A C 1
ATOM 1556 O O . GLU A 1 199 ? -23.607 -13.673 10.603 1.00 53.97 199 GLU A O 1
ATOM 1561 N N . THR A 1 200 ? -21.740 -13.550 11.854 1.00 50.03 200 THR A N 1
ATOM 1562 C CA . THR A 1 200 ? -21.900 -14.834 12.525 1.00 50.03 200 THR A CA 1
ATOM 1563 C C . THR A 1 200 ? -21.781 -14.617 14.036 1.00 50.03 200 THR A C 1
ATOM 1565 O O . THR A 1 200 ? -20.700 -14.244 14.491 1.00 50.03 200 THR A O 1
ATOM 1568 N N . PRO A 1 201 ? -22.856 -14.819 14.819 1.00 49.88 201 PRO A N 1
ATOM 1569 C CA . PRO A 1 201 ? -22.806 -14.669 16.270 1.00 49.88 201 PRO A CA 1
ATOM 1570 C C . PRO A 1 201 ? -21.758 -15.604 16.888 1.00 49.88 201 PRO A C 1
ATOM 1572 O O . PRO A 1 201 ? -21.650 -16.761 16.477 1.00 49.88 201 PRO A O 1
ATOM 1575 N N . LEU A 1 202 ? -21.003 -15.101 17.870 1.00 46.16 202 LEU A N 1
ATOM 1576 C CA . LEU A 1 202 ? -19.970 -15.862 18.587 1.00 46.16 202 LEU A CA 1
ATOM 1577 C C . LEU A 1 202 ? -20.556 -16.988 19.452 1.00 46.16 202 LEU A C 1
ATOM 1579 O O . LEU A 1 202 ? -19.881 -17.989 19.660 1.00 46.16 202 LEU A O 1
ATOM 1583 N N . ASP A 1 203 ? -21.821 -16.866 19.864 1.00 50.59 203 ASP A N 1
ATOM 1584 C CA . ASP A 1 203 ? -22.503 -17.808 20.767 1.00 50.59 203 ASP A CA 1
ATOM 1585 C C . ASP A 1 203 ? -23.129 -19.013 20.038 1.00 50.59 203 ASP A C 1
ATOM 1587 O O . ASP A 1 203 ? -23.977 -19.727 20.575 1.00 50.59 203 ASP A O 1
ATOM 1591 N N . MET A 1 204 ? -22.767 -19.229 18.772 1.00 47.16 204 MET A N 1
ATOM 1592 C CA . MET A 1 204 ? -23.286 -20.342 17.980 1.00 47.16 204 MET A CA 1
ATOM 1593 C C . MET A 1 204 ? -22.483 -21.609 18.281 1.00 47.16 204 MET A C 1
ATOM 1595 O O . MET A 1 204 ? -21.662 -22.045 17.476 1.00 47.16 204 MET A O 1
ATOM 1599 N N . ASP A 1 205 ? -22.754 -22.225 19.426 1.00 48.84 205 ASP A N 1
ATOM 1600 C CA . ASP A 1 205 ? -22.321 -23.591 19.700 1.00 48.84 205 ASP A CA 1
ATOM 1601 C C . ASP A 1 205 ? -23.297 -24.589 19.044 1.00 48.84 205 ASP A C 1
ATOM 1603 O O . ASP A 1 205 ? -24.520 -24.470 19.142 1.00 48.84 205 ASP A O 1
ATOM 1607 N N . GLY A 1 206 ? -22.760 -25.595 18.345 1.00 61.53 206 GLY A N 1
ATOM 1608 C CA . GLY A 1 206 ? -23.531 -26.732 17.820 1.00 61.53 206 GLY A CA 1
ATOM 1609 C C . GLY A 1 206 ? -24.119 -26.593 16.402 1.00 61.53 206 GLY A C 1
ATOM 1610 O O . GLY A 1 206 ? -23.546 -25.975 15.504 1.00 61.53 206 GLY A O 1
ATOM 1611 N N . GLU A 1 207 ? -25.262 -27.254 16.183 1.00 55.28 207 GLU A N 1
ATOM 1612 C CA . GLU A 1 207 ? -26.009 -27.413 14.913 1.00 55.28 207 GLU A CA 1
ATOM 1613 C C . GLU A 1 207 ? -26.171 -26.125 14.063 1.00 55.28 207 GLU A C 1
ATOM 1615 O O . GLU A 1 207 ? -25.975 -26.176 12.840 1.00 55.28 207 GLU A O 1
ATOM 1620 N N . PRO A 1 208 ? -26.467 -24.950 14.658 1.00 58.34 208 PRO A N 1
ATOM 1621 C CA . PRO A 1 208 ? -26.645 -23.705 13.910 1.00 58.34 208 PRO A CA 1
ATOM 1622 C C . PRO A 1 208 ? -25.366 -23.229 13.202 1.00 58.34 208 PRO A C 1
ATOM 1624 O O . PRO A 1 208 ? -25.425 -22.722 12.076 1.00 58.34 208 PRO A O 1
ATOM 1627 N N . LEU A 1 209 ? -24.199 -23.431 13.824 1.00 57.53 209 LEU A N 1
ATOM 1628 C CA . LEU A 1 209 ? -22.900 -23.086 13.246 1.00 57.53 209 LEU A CA 1
ATOM 1629 C C . LEU A 1 209 ? -22.558 -24.007 12.070 1.00 57.53 209 LEU A C 1
ATOM 1631 O O . LEU A 1 209 ? -22.072 -23.542 11.039 1.00 57.53 209 LEU A O 1
ATOM 1635 N N . GLU A 1 210 ? -22.851 -25.303 12.183 1.00 62.94 210 GLU A N 1
ATOM 1636 C CA . GLU A 1 210 ? -22.651 -26.259 11.087 1.00 62.94 210 GLU A CA 1
ATOM 1637 C C . GLU A 1 210 ? -23.582 -25.985 9.899 1.00 62.94 210 GLU A C 1
ATOM 1639 O O . GLU A 1 210 ? -23.141 -26.035 8.746 1.00 62.94 210 GLU A O 1
ATOM 1644 N N . LYS A 1 211 ? -24.832 -25.577 10.144 1.00 66.75 211 LYS A N 1
ATOM 1645 C CA . LYS A 1 211 ? -25.750 -25.127 9.083 1.00 66.75 211 LYS A CA 1
ATOM 1646 C C . LYS A 1 211 ? -25.253 -23.852 8.394 1.00 66.75 211 LYS A C 1
ATOM 1648 O O . LYS A 1 211 ? -25.239 -23.795 7.160 1.00 66.75 211 LYS A O 1
ATOM 1653 N N . ALA A 1 212 ? -24.754 -22.868 9.146 1.00 61.22 212 ALA A N 1
ATOM 1654 C CA . ALA A 1 212 ? -24.145 -21.658 8.584 1.00 61.22 212 ALA A CA 1
ATOM 1655 C C . ALA A 1 212 ? -22.879 -21.970 7.759 1.00 61.22 212 ALA A C 1
ATOM 1657 O O . ALA A 1 212 ? -22.737 -21.487 6.629 1.00 61.22 212 ALA A O 1
ATOM 1658 N N . LYS A 1 213 ? -22.004 -22.857 8.259 1.00 64.19 213 LYS A N 1
ATOM 1659 C CA . LYS A 1 213 ? -20.825 -23.369 7.535 1.00 64.19 213 LYS A CA 1
ATOM 1660 C C . LYS A 1 213 ? -21.224 -24.081 6.243 1.00 64.19 213 LYS A C 1
ATOM 1662 O O . LYS A 1 213 ? -20.630 -23.832 5.191 1.00 64.19 213 LYS A O 1
ATOM 1667 N N . ARG A 1 214 ? -22.233 -24.957 6.291 1.00 65.38 214 ARG A N 1
ATOM 1668 C CA . ARG A 1 214 ? -22.729 -25.716 5.131 1.00 65.38 214 ARG A CA 1
ATOM 1669 C C . ARG A 1 214 ? -23.329 -24.784 4.078 1.00 65.38 214 ARG A C 1
ATOM 1671 O O . ARG A 1 214 ? -23.021 -24.939 2.896 1.00 65.38 214 ARG A O 1
ATOM 1678 N N . LYS A 1 215 ? -24.088 -23.768 4.500 1.00 68.25 215 LYS A N 1
ATOM 1679 C CA . LYS A 1 215 ? -24.640 -22.726 3.625 1.00 68.25 215 LYS A CA 1
ATOM 1680 C C . LYS A 1 215 ? -23.542 -21.895 2.954 1.00 68.25 215 LYS A C 1
ATOM 1682 O O . LYS A 1 215 ? -23.539 -21.820 1.726 1.00 68.25 215 LYS A O 1
ATOM 1687 N N . LYS A 1 216 ? -22.566 -21.356 3.704 1.00 64.69 216 LYS A N 1
ATOM 1688 C CA . LYS A 1 216 ? -21.435 -20.592 3.126 1.00 64.69 216 LYS A CA 1
ATOM 1689 C C . LYS A 1 216 ? -20.617 -21.448 2.137 1.00 64.69 216 LYS A C 1
ATOM 1691 O O . LYS A 1 216 ? -20.292 -20.975 1.051 1.00 64.69 216 LYS A O 1
ATOM 1696 N N . ARG A 1 217 ? -20.364 -22.733 2.434 1.00 68.19 217 ARG A N 1
ATOM 1697 C CA . ARG A 1 217 ? -19.671 -23.671 1.515 1.00 68.19 217 ARG A CA 1
ATOM 1698 C C . ARG A 1 217 ? -20.443 -23.943 0.224 1.00 68.19 217 ARG A C 1
ATOM 1700 O O . ARG A 1 217 ? -19.828 -24.101 -0.827 1.00 68.19 217 ARG A O 1
ATOM 1707 N N . LEU A 1 218 ? -21.767 -24.050 0.302 1.00 60.62 218 LEU A N 1
ATOM 1708 C CA . LEU A 1 218 ? -22.611 -24.282 -0.870 1.00 60.62 218 LEU A CA 1
ATOM 1709 C C . LEU A 1 218 ? -22.678 -23.035 -1.756 1.00 60.62 218 LEU A C 1
ATOM 1711 O O . LEU A 1 218 ? -22.493 -23.160 -2.964 1.00 60.62 218 LEU A O 1
ATOM 1715 N N . VAL A 1 219 ? -22.796 -21.845 -1.160 1.00 64.62 219 VAL A N 1
ATOM 1716 C CA . VAL A 1 219 ? -22.763 -20.562 -1.883 1.00 64.62 219 VAL A CA 1
ATOM 1717 C C . VAL A 1 219 ? -21.412 -20.334 -2.567 1.00 64.62 219 VAL A C 1
ATOM 1719 O O . VAL A 1 219 ? -21.386 -20.037 -3.757 1.00 64.62 219 VAL A O 1
ATOM 1722 N N . ALA A 1 220 ? -20.292 -20.581 -1.878 1.00 59.81 220 ALA A N 1
ATOM 1723 C CA . ALA A 1 220 ? -18.950 -20.487 -2.468 1.00 59.81 220 ALA A CA 1
ATOM 1724 C C . ALA A 1 220 ? -18.725 -21.468 -3.638 1.00 59.81 220 ALA A C 1
ATOM 1726 O O . ALA A 1 220 ? -17.835 -21.274 -4.458 1.00 59.81 220 ALA A O 1
ATOM 1727 N N . ARG A 1 221 ? -19.540 -22.528 -3.725 1.00 69.94 221 ARG A N 1
ATOM 1728 C CA . ARG A 1 221 ? -19.541 -23.512 -4.819 1.00 69.94 221 ARG A CA 1
ATOM 1729 C C . ARG A 1 221 ? -20.644 -23.261 -5.857 1.00 69.94 221 ARG A C 1
ATOM 1731 O O . ARG A 1 221 ? -20.878 -24.131 -6.693 1.00 69.94 221 ARG A O 1
ATOM 1738 N N . GLY A 1 222 ? -21.349 -22.128 -5.787 1.00 60.22 222 GLY A N 1
ATOM 1739 C CA . GLY A 1 222 ? -22.443 -21.779 -6.700 1.00 60.22 222 GLY A CA 1
ATOM 1740 C C . GLY A 1 222 ? -23.693 -22.660 -6.565 1.00 60.22 222 GLY A C 1
ATOM 1741 O O . GLY A 1 222 ? -24.501 -22.731 -7.487 1.00 60.22 222 GLY A O 1
ATOM 1742 N N . ARG A 1 223 ? -23.862 -23.369 -5.442 1.00 56.12 223 ARG A N 1
ATOM 1743 C CA . ARG A 1 223 ? -24.991 -24.277 -5.192 1.00 56.12 223 ARG A CA 1
ATOM 1744 C C . ARG A 1 223 ? -25.999 -23.645 -4.234 1.00 56.12 223 ARG A C 1
ATOM 1746 O O . ARG A 1 223 ? -25.624 -23.045 -3.228 1.00 56.12 223 ARG A O 1
ATOM 1753 N N . LYS A 1 224 ? -27.293 -23.826 -4.516 1.00 59.53 224 LYS A N 1
ATOM 1754 C CA . LYS A 1 224 ? -28.375 -23.386 -3.622 1.00 59.53 224 LYS A CA 1
ATOM 1755 C C . LYS A 1 224 ? -28.410 -24.257 -2.362 1.00 59.53 224 LYS A C 1
ATOM 1757 O O . LYS A 1 224 ? -28.346 -25.480 -2.444 1.00 59.53 224 LYS A O 1
ATOM 1762 N N . TYR A 1 225 ? -28.509 -23.611 -1.204 1.00 49.34 225 TYR A N 1
ATOM 1763 C CA 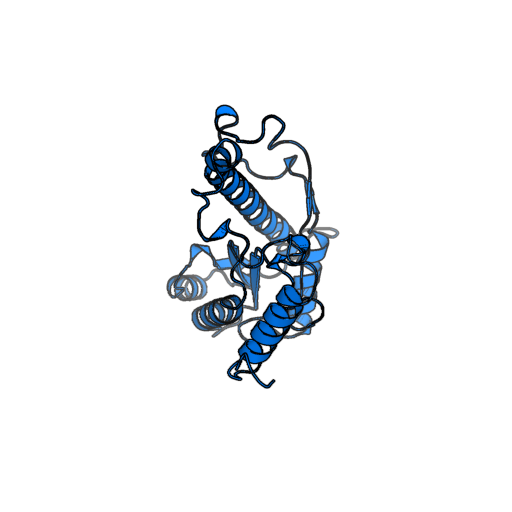. TYR A 1 225 ? -28.758 -24.268 0.078 1.00 49.34 225 TYR A CA 1
ATOM 1764 C C . TYR A 1 225 ? -30.265 -24.508 0.230 1.00 49.34 225 TYR A C 1
ATOM 1766 O O . TYR A 1 225 ? -31.026 -23.543 0.185 1.00 49.34 225 TYR A O 1
ATOM 1774 N N . SER A 1 226 ? -30.686 -25.764 0.394 1.00 56.50 226 SER A N 1
ATOM 1775 C CA . SER A 1 226 ? -32.063 -26.129 0.755 1.00 56.50 226 SER A CA 1
ATOM 1776 C C . SER A 1 226 ? -32.046 -26.664 2.193 1.00 56.50 226 SER A C 1
ATOM 1778 O O . SER A 1 226 ? -31.225 -27.548 2.457 1.00 56.50 226 SER A O 1
ATOM 1780 N N . PRO A 1 227 ? -32.821 -26.096 3.139 1.00 52.78 227 PRO A N 1
ATOM 1781 C CA . PRO A 1 227 ? -32.637 -26.403 4.556 1.00 52.78 227 PRO A CA 1
ATOM 1782 C C . PRO A 1 227 ? -33.202 -27.748 5.022 1.00 52.78 227 PRO A C 1
ATOM 1784 O O . PRO A 1 227 ? -32.807 -28.162 6.105 1.00 52.78 227 PRO A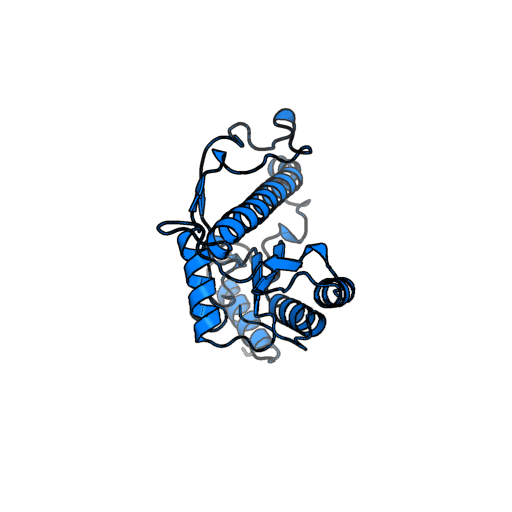 O 1
ATOM 1787 N N . ASP A 1 228 ? -34.030 -28.442 4.237 1.00 44.97 228 ASP A N 1
ATOM 1788 C CA . ASP A 1 228 ? -34.833 -29.554 4.758 1.00 44.97 228 ASP A CA 1
ATOM 1789 C C . ASP A 1 228 ? -34.752 -30.809 3.879 1.00 44.97 228 ASP A C 1
ATOM 1791 O O . ASP A 1 228 ? -35.124 -30.797 2.705 1.00 44.97 228 ASP A O 1
ATOM 1795 N N . VAL A 1 229 ? -34.275 -31.898 4.483 1.00 43.31 229 VAL A N 1
ATOM 1796 C CA . VAL A 1 229 ? -34.732 -33.268 4.223 1.00 43.31 229 VAL A CA 1
ATOM 1797 C C . VAL A 1 229 ? -34.795 -33.913 5.607 1.00 43.31 229 VAL A C 1
ATOM 1799 O O . VAL A 1 229 ? -33.742 -34.126 6.213 1.00 43.31 229 VAL A O 1
ATOM 1802 N N . GLU A 1 230 ? -36.014 -34.085 6.125 1.00 35.88 230 GLU A N 1
ATOM 1803 C CA . GLU A 1 230 ? -36.312 -34.955 7.276 1.00 35.88 230 GLU A CA 1
ATOM 1804 C C . GLU A 1 230 ? -35.878 -36.401 7.002 1.00 35.88 230 GLU A C 1
ATOM 1806 O O . GLU A 1 230 ? -36.032 -36.860 5.844 1.00 35.88 230 GLU A O 1
#

pLDDT: mean 79.16, std 14.53, range [35.88, 95.56]

Nearest PDB structures (foldseek):
  7vza-assembly1_F-4  TM=4.672E-01  e=1.430E+00  Streptomyces kasugaensis
  8ahf-assembly1_B-2  TM=5.364E-01  e=6.426E+00  Bacillus anthracis
  8t0v-assembly1_B  TM=4.969E-01  e=4.635E+00  Caldanaerobacter subterraneus subsp. tengcongensis

Foldseek 3Di:
DEFQDDDPVVVVVLVVLLQVLQKAFLLPFDADPPDDQVLFPDVPDDSRGDIGGDDDDDPVVPPLPDDVCCLVCVVSADQAEEYEAEDDPPRQVQRRLVVRVVVCVVRPNHPAAAYEYEQDPPDVVSVVSLVPHPDSVSYDYFHHWDDPDVPDTSSNVVSNVVVSVVVNVVVVVVRVVVSVCVVCVVDPVPPDDPVRDSPDDPPDDPDVVVLVVVCVVCVVVVHDDDPDDD

Sequence (230 aa):
MPVGGISPKDFRRFARTYESVANLEKSGLLRPAEFSAQDCPLETFSWRSGNVRFHFVDVNNNAGGLSGWGDFQAHRQVHGAIGVLHAKAGTAWEEAEQELRRRTEAYPNIAVRRLFVIGSSFDDKAAAERQQLTCPDECVEFPPDMAIGDDSSTLRTHAEVTLADMATKFIMLFLTRLKECTPVLEGSAKDLPAWLRLETPLDMDGEPLEKAKRKKRLVARGRKYSPDVE

Secondary structure (DSSP, 8-state):
-B-TT--HHHHHHHHHHHHHT-EEEGGGSPPPTT--STT-S-TT--TTS-EEE-----GGG-TTS--TTTTT-GGG---EEEEEEE--TT--HHHHHHHHHHHHTT-TT--EEEEEEET---SHHHHHHHHTSS-GGGEEEE----EEETTEEHHHHHHHHHHHHHHHHHHHHHHHHHHHHHHHHSS-GGG--TTTS-SS-TT--SHHHHHHHHHHHHHHTT--------

Radius of gyration: 21.2 Å; Cα contacts (8 Å, |Δi|>4): 248; chains: 1; bounding box: 63×52×50 Å

InterPro domains:
  IPR013935 Trs120/TRAPPC9 [PTHR21512] (2-224)
  IPR058563 Trs120/TRAPPC9, N-terminal domain [PF08626] (2-172)